Protein AF-A0A0W1RCY6-F1 (afdb_monomer_lite)

pLDDT: mean 73.36, std 19.49, range [41.62, 97.31]

Organism: NCBI:txid1514971

Radius of gyration: 32.41 Å; chains: 1; bounding box: 72×79×90 Å

Secondary structure (DSSP, 8-state):
--HHHHHHHHHHHHHHHHHTS-HHHHHHHHHHHHHHHHHHHHHS-HHHHHHHTT-B-TTSPBPSSHHHHHHHS-HHHHHHHHHHHHHHT--TT-HHHHHHHHHHHHHHHHHHHHHHHHHT----------PPP--------------------------------SSHHHHHHHHHHHHHHHHHHHHHHHHHHHHHTTS----------------------------------------------TT-------------

Foldseek 3Di:
DDPLLVLLVVLLVLLVVLLPDDPVSSLVSLLVSLVSLLVSVVPDQQQSNCVSLLQAAPVSHGDRDPVVSCVGGDPLSNLSSVLSVLSPPQPSVDPVSSVVSSVVSVVSVVVNVVVVVVVVPDPPPPPPPDDDDDDDDDDDDDDDDDDDDDDDDDDDDDDDDPPPPDDVVVVVVVVVVVVVVVVVVVVVVVVVVVVVPPPDDDDDDDDDDDDDDDDDDDDDDDDDDDDDDDPPPPPPPPPPPPPPPPPPPDDPDDDPDDDD

Structure (mmCIF, N/CA/C/O backbone):
data_AF-A0A0W1RCY6-F1
#
_entry.id   AF-A0A0W1RCY6-F1
#
loop_
_atom_site.group_PDB
_atom_site.id
_atom_site.type_symbol
_atom_site.label_atom_id
_atom_site.label_alt_id
_atom_site.label_comp_id
_atom_site.label_asym_id
_atom_site.label_entity_id
_atom_site.label_seq_id
_atom_site.pdbx_PDB_ins_code
_atom_site.Cartn_x
_atom_site.Cartn_y
_atom_site.Cartn_z
_atom_site.occupancy
_atom_site.B_iso_or_equiv
_atom_site.auth_seq_id
_atom_site.auth_comp_id
_atom_site.auth_asym_id
_atom_site.auth_atom_id
_atom_site.pdbx_PDB_model_num
ATOM 1 N N . MET A 1 1 ? -16.751 -13.594 5.283 1.00 60.78 1 MET A N 1
ATOM 2 C CA . MET A 1 1 ? -15.715 -12.875 4.527 1.00 60.78 1 MET A CA 1
ATOM 3 C C . MET A 1 1 ? -16.414 -12.207 3.369 1.00 60.78 1 MET A C 1
ATOM 5 O O . MET A 1 1 ? -17.165 -12.883 2.670 1.00 60.78 1 MET A O 1
ATOM 9 N N . SER A 1 2 ? -16.309 -10.884 3.300 1.00 85.00 2 SER A N 1
ATOM 10 C CA . SER A 1 2 ? -16.804 -10.090 2.178 1.00 85.00 2 SER A CA 1
ATOM 11 C C . SER A 1 2 ? -15.952 -10.386 0.938 1.00 85.00 2 SER A C 1
ATOM 13 O O . SER A 1 2 ? -14.789 -10.765 1.056 1.00 85.00 2 SER A O 1
ATOM 15 N N . GLU A 1 3 ? -16.533 -10.237 -0.252 1.00 92.62 3 GLU A N 1
ATOM 16 C CA . GLU A 1 3 ? -15.820 -10.390 -1.535 1.00 92.62 3 GLU A CA 1
ATOM 17 C C . GLU A 1 3 ? -14.636 -9.407 -1.646 1.00 92.62 3 GLU A C 1
ATOM 19 O O . GLU A 1 3 ? -13.597 -9.722 -2.225 1.00 92.62 3 GLU A O 1
ATOM 24 N N . ALA A 1 4 ? -14.766 -8.244 -1.001 1.00 93.38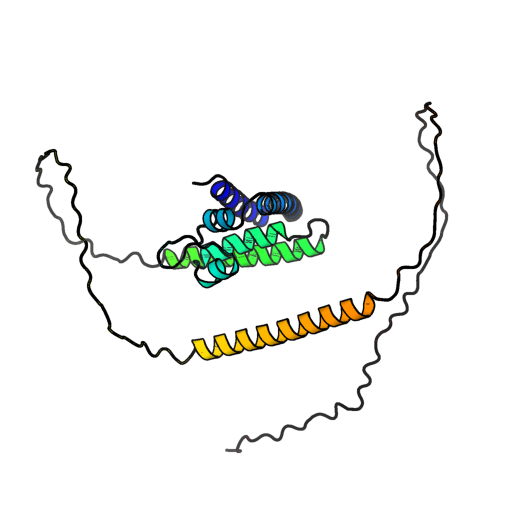 4 ALA A N 1
ATOM 25 C CA . ALA A 1 4 ? -13.713 -7.245 -0.893 1.00 93.38 4 ALA A CA 1
ATOM 26 C C . ALA A 1 4 ? -12.506 -7.740 -0.073 1.00 93.38 4 ALA A C 1
ATOM 28 O O . ALA A 1 4 ? -11.376 -7.556 -0.514 1.00 93.38 4 ALA A O 1
ATOM 29 N N . ALA A 1 5 ? -12.721 -8.431 1.055 1.00 94.44 5 ALA A N 1
ATOM 30 C CA . ALA A 1 5 ? -11.629 -8.991 1.862 1.00 94.44 5 ALA A CA 1
ATOM 31 C C . ALA A 1 5 ? -10.819 -10.041 1.081 1.00 94.44 5 ALA A C 1
ATOM 33 O O . ALA A 1 5 ? -9.596 -9.989 1.055 1.00 94.44 5 ALA A O 1
ATOM 34 N N . GLU A 1 6 ? -11.498 -10.933 0.350 1.00 95.88 6 GLU A N 1
ATOM 35 C CA . GLU A 1 6 ? -10.827 -11.939 -0.491 1.00 95.88 6 GLU A CA 1
ATOM 36 C C . GLU A 1 6 ? -10.000 -11.292 -1.618 1.00 95.88 6 GLU A C 1
ATOM 38 O O . GLU A 1 6 ? -8.956 -11.810 -2.018 1.00 95.88 6 GLU A O 1
ATOM 43 N N . THR A 1 7 ? -10.447 -10.136 -2.118 1.00 95.31 7 THR A N 1
ATOM 44 C CA . THR A 1 7 ? -9.715 -9.373 -3.137 1.00 95.31 7 THR A CA 1
ATOM 45 C C . THR A 1 7 ? -8.474 -8.701 -2.556 1.00 95.31 7 THR A C 1
ATOM 47 O O . THR A 1 7 ? -7.415 -8.765 -3.178 1.00 95.31 7 THR A O 1
ATOM 50 N N . VAL A 1 8 ? -8.579 -8.109 -1.362 1.00 95.81 8 VAL A N 1
ATOM 51 C CA . VAL A 1 8 ? -7.436 -7.525 -0.643 1.00 95.81 8 VAL A CA 1
ATOM 52 C C . VAL A 1 8 ? -6.385 -8.594 -0.351 1.00 95.81 8 VAL A C 1
ATOM 54 O O . VAL A 1 8 ? -5.239 -8.420 -0.759 1.00 95.81 8 VAL A O 1
ATOM 57 N N . ASP A 1 9 ? -6.773 -9.729 0.237 1.00 95.69 9 ASP A N 1
ATOM 58 C CA . ASP A 1 9 ? -5.854 -10.841 0.521 1.00 95.69 9 ASP A CA 1
ATOM 59 C C . ASP A 1 9 ? -5.123 -11.301 -0.749 1.00 95.69 9 ASP A C 1
ATOM 61 O O . ASP A 1 9 ? -3.899 -11.451 -0.770 1.00 95.69 9 ASP A O 1
ATOM 65 N N . ARG A 1 10 ? -5.859 -11.452 -1.860 1.00 97.00 10 ARG A N 1
ATOM 66 C CA . ARG A 1 10 ? -5.276 -11.834 -3.152 1.00 97.00 10 ARG A CA 1
ATOM 67 C C . ARG A 1 10 ? -4.271 -10.806 -3.673 1.00 97.00 10 ARG A C 1
ATOM 69 O O . ARG A 1 10 ? -3.250 -11.205 -4.239 1.00 97.00 10 ARG A O 1
ATOM 76 N N . LEU A 1 11 ? -4.556 -9.512 -3.524 1.00 96.69 11 LEU A N 1
ATOM 77 C CA . LEU A 1 11 ? -3.646 -8.438 -3.928 1.00 96.69 11 LEU A CA 1
ATOM 78 C C . LEU A 1 11 ? -2.368 -8.462 -3.085 1.00 96.69 11 LEU A C 1
ATOM 80 O O . LEU A 1 11 ? -1.278 -8.403 -3.652 1.00 96.69 11 LEU A O 1
ATOM 84 N N . LEU A 1 12 ? -2.484 -8.607 -1.763 1.00 95.94 12 LEU A N 1
ATOM 85 C CA . LEU A 1 12 ? -1.344 -8.649 -0.840 1.00 95.94 12 LEU A CA 1
ATOM 86 C C . LEU A 1 12 ? -0.448 -9.871 -1.098 1.00 95.94 12 LEU A C 1
ATOM 88 O O . LEU A 1 12 ? 0.768 -9.733 -1.271 1.00 95.94 12 LEU A O 1
ATOM 92 N N . ASP A 1 13 ? -1.043 -11.056 -1.247 1.00 96.69 13 ASP A N 1
ATOM 93 C CA . ASP A 1 13 ? -0.324 -12.271 -1.649 1.00 96.69 13 ASP A CA 1
ATOM 94 C C . ASP A 1 13 ? 0.339 -12.106 -3.025 1.00 96.69 13 ASP A C 1
ATOM 96 O O . ASP A 1 13 ? 1.478 -12.537 -3.250 1.00 96.69 13 ASP A O 1
ATOM 100 N N . GLY A 1 14 ? -0.361 -11.449 -3.954 1.00 96.56 14 GLY A N 1
ATOM 101 C CA . GLY A 1 14 ? 0.141 -11.105 -5.278 1.00 96.56 14 GLY A CA 1
ATOM 102 C C . GLY A 1 14 ? 1.381 -10.216 -5.213 1.00 96.56 14 GLY A C 1
ATOM 103 O O . GLY A 1 14 ? 2.379 -10.516 -5.873 1.00 96.56 14 GLY A O 1
ATOM 104 N N . VAL A 1 15 ? 1.359 -9.168 -4.384 1.00 95.69 15 VAL A N 1
ATOM 105 C CA . VAL A 1 15 ? 2.500 -8.266 -4.162 1.00 95.69 15 VAL A CA 1
ATOM 106 C C . VAL A 1 15 ? 3.682 -9.042 -3.606 1.00 95.69 15 VAL A C 1
ATOM 108 O O . VAL A 1 15 ? 4.779 -8.962 -4.160 1.00 95.69 15 VAL A O 1
ATOM 111 N N . LYS A 1 16 ? 3.467 -9.867 -2.579 1.00 95.38 16 LYS A N 1
ATOM 112 C CA . LYS A 1 16 ? 4.524 -10.698 -1.990 1.00 95.38 16 LYS A CA 1
ATOM 113 C C . LYS A 1 16 ? 5.156 -11.639 -3.022 1.00 95.38 16 LYS A C 1
ATOM 115 O O . LYS A 1 16 ? 6.385 -11.776 -3.100 1.00 95.38 16 LYS A O 1
ATOM 120 N N . ALA A 1 17 ? 4.328 -12.252 -3.868 1.00 96.12 17 ALA A N 1
ATOM 121 C CA . ALA A 1 17 ? 4.780 -13.108 -4.960 1.00 96.12 17 ALA A CA 1
ATOM 122 C C . ALA A 1 17 ? 5.510 -12.331 -6.071 1.00 96.12 17 ALA A C 1
ATOM 124 O O . ALA A 1 17 ? 6.471 -12.847 -6.649 1.00 96.12 17 ALA A O 1
ATOM 125 N N . ALA A 1 18 ? 5.082 -11.104 -6.378 1.00 95.31 18 ALA A N 1
ATOM 126 C CA . ALA A 1 18 ? 5.727 -10.232 -7.353 1.00 95.31 18 ALA A CA 1
ATOM 127 C C . ALA A 1 18 ? 7.098 -9.756 -6.851 1.00 95.31 18 ALA A C 1
ATOM 129 O O . ALA A 1 18 ? 8.091 -9.887 -7.564 1.00 95.31 18 ALA A O 1
ATOM 130 N N . LEU A 1 19 ? 7.198 -9.296 -5.601 1.00 93.94 19 LEU A N 1
ATOM 131 C CA . LEU A 1 19 ? 8.458 -8.851 -4.995 1.00 93.94 19 LEU A CA 1
ATOM 132 C C . LEU A 1 19 ? 9.517 -9.966 -4.977 1.00 93.94 19 LEU A C 1
ATOM 134 O O . LEU A 1 19 ? 10.699 -9.700 -5.222 1.00 93.94 19 LEU A O 1
ATOM 138 N N . SER A 1 20 ? 9.078 -11.215 -4.808 1.00 94.25 20 SER A N 1
ATOM 139 C CA . SER A 1 20 ? 9.925 -12.413 -4.847 1.00 94.25 20 SER A CA 1
ATOM 140 C C . SER A 1 20 ? 10.355 -12.860 -6.257 1.00 94.25 20 SER A C 1
ATOM 142 O O . SER A 1 20 ? 11.210 -13.740 -6.372 1.00 94.25 20 SER A O 1
ATOM 144 N N . ALA A 1 21 ? 9.775 -12.301 -7.323 1.00 95.44 21 ALA A N 1
ATOM 145 C CA . ALA A 1 21 ? 10.090 -12.657 -8.708 1.00 95.44 21 ALA A CA 1
ATOM 146 C C . ALA A 1 21 ? 11.388 -11.995 -9.218 1.00 95.44 21 ALA A C 1
ATOM 148 O O . ALA A 1 21 ? 11.958 -11.106 -8.579 1.00 95.44 21 ALA A O 1
ATOM 149 N N . ASP A 1 22 ? 11.871 -12.432 -10.383 1.00 94.19 22 ASP A N 1
ATOM 150 C CA . ASP A 1 22 ? 12.957 -11.759 -11.107 1.00 94.19 22 ASP A CA 1
ATOM 151 C C . ASP A 1 22 ? 12.522 -10.357 -11.575 1.00 94.19 22 ASP A C 1
ATOM 153 O O . ASP A 1 22 ? 11.332 -10.108 -11.723 1.00 94.19 22 ASP A O 1
ATOM 157 N N . ASP A 1 23 ? 13.464 -9.438 -11.818 1.00 89.25 23 ASP A N 1
ATOM 158 C CA . ASP A 1 23 ? 13.147 -8.024 -12.095 1.00 89.25 23 ASP A CA 1
ATOM 159 C C . ASP A 1 23 ? 12.166 -7.818 -13.265 1.00 89.25 23 ASP A C 1
ATOM 161 O O . ASP A 1 23 ? 11.169 -7.128 -13.082 1.00 89.25 23 ASP A O 1
ATOM 165 N N . ASP A 1 24 ? 12.376 -8.474 -14.412 1.00 88.12 24 ASP A N 1
ATOM 166 C CA . ASP A 1 24 ? 11.475 -8.337 -15.569 1.00 88.12 24 ASP A CA 1
ATOM 167 C C . ASP A 1 24 ? 10.054 -8.873 -15.275 1.00 88.12 24 ASP A C 1
ATOM 169 O O . ASP A 1 24 ? 9.057 -8.271 -15.657 1.00 88.12 24 ASP A O 1
ATOM 173 N N . GLU A 1 25 ? 9.947 -10.002 -14.565 1.00 93.88 25 GLU A N 1
ATOM 174 C CA . GLU A 1 25 ? 8.658 -10.628 -14.230 1.00 93.88 25 GLU A CA 1
ATOM 175 C C . GLU A 1 25 ? 7.945 -9.903 -13.081 1.00 93.88 25 GLU A C 1
ATOM 177 O O . GLU A 1 25 ? 6.716 -9.873 -13.021 1.00 93.88 25 GLU A O 1
ATOM 182 N N . ARG A 1 26 ? 8.715 -9.306 -12.167 1.00 94.56 26 ARG A N 1
ATOM 183 C CA . ARG A 1 26 ? 8.208 -8.479 -11.074 1.00 94.56 26 ARG A CA 1
ATOM 184 C C . ARG A 1 26 ? 7.482 -7.263 -11.627 1.00 94.56 26 ARG A C 1
ATOM 186 O O . ARG A 1 26 ? 6.363 -7.012 -11.198 1.00 94.56 26 ARG A O 1
ATOM 193 N N . ASP A 1 27 ? 8.095 -6.534 -12.553 1.00 94.00 27 ASP A N 1
ATOM 194 C CA . ASP A 1 27 ? 7.529 -5.281 -13.058 1.00 94.00 27 ASP A CA 1
ATOM 195 C C . ASP A 1 27 ? 6.237 -5.530 -13.856 1.00 94.00 27 ASP A C 1
ATOM 197 O O . ASP A 1 27 ? 5.259 -4.796 -13.696 1.00 94.00 27 ASP A O 1
ATOM 201 N N . ASP A 1 28 ? 6.188 -6.613 -14.640 1.00 95.06 28 ASP A N 1
ATOM 202 C CA . ASP A 1 28 ? 4.970 -7.046 -15.336 1.00 95.06 28 ASP A CA 1
ATOM 203 C C . ASP A 1 28 ? 3.842 -7.396 -14.347 1.00 95.06 28 ASP A C 1
ATOM 205 O O . ASP A 1 28 ? 2.705 -6.950 -14.516 1.00 95.06 28 ASP A O 1
ATOM 209 N N . ARG A 1 29 ? 4.155 -8.139 -13.275 1.00 96.06 29 ARG A N 1
ATOM 210 C CA . ARG A 1 29 ? 3.181 -8.501 -12.230 1.00 96.06 29 ARG A CA 1
ATOM 211 C C . ARG A 1 29 ? 2.709 -7.305 -11.416 1.00 96.06 29 ARG A C 1
ATOM 213 O O . ARG A 1 29 ? 1.530 -7.224 -11.094 1.00 96.06 29 ARG A O 1
ATOM 220 N N . LEU A 1 30 ? 3.609 -6.389 -11.063 1.00 95.38 30 LEU A N 1
ATOM 221 C CA . LEU A 1 30 ? 3.253 -5.185 -10.313 1.00 95.38 30 LEU A CA 1
ATOM 222 C C . LEU A 1 30 ? 2.343 -4.272 -11.133 1.00 95.38 30 LEU A C 1
ATOM 224 O O . LEU A 1 30 ? 1.418 -3.702 -10.569 1.00 95.38 30 LEU A O 1
ATOM 228 N N . ARG A 1 31 ? 2.554 -4.175 -12.452 1.00 95.69 31 ARG A N 1
ATOM 229 C CA . ARG A 1 31 ? 1.647 -3.442 -13.344 1.00 95.69 31 ARG A CA 1
ATOM 230 C C . ARG A 1 31 ? 0.249 -4.067 -13.369 1.00 95.69 31 ARG A C 1
ATOM 232 O O . ARG A 1 31 ? -0.724 -3.337 -13.224 1.00 95.69 31 ARG A O 1
ATOM 239 N N . GLU A 1 32 ? 0.152 -5.392 -13.491 1.00 96.56 32 GLU A N 1
ATOM 240 C CA . GLU A 1 32 ? -1.132 -6.114 -13.441 1.00 96.56 32 GLU A CA 1
ATOM 241 C C . GLU A 1 32 ? -1.850 -5.907 -12.095 1.00 96.56 32 GLU A C 1
ATOM 243 O O . GLU A 1 32 ? -3.029 -5.560 -12.068 1.00 96.56 32 GLU A O 1
ATOM 248 N N . LEU A 1 33 ? -1.130 -6.045 -10.977 1.00 97.31 33 LEU A N 1
ATOM 249 C CA . LEU A 1 33 ? -1.679 -5.841 -9.632 1.00 97.31 33 LEU A CA 1
ATOM 250 C C . LEU A 1 33 ? -2.084 -4.389 -9.370 1.00 97.31 33 LEU A C 1
ATOM 252 O O . LEU A 1 33 ? -3.063 -4.151 -8.673 1.00 97.31 33 LEU A O 1
ATOM 256 N N . ALA A 1 34 ? -1.348 -3.418 -9.907 1.00 96.62 34 ALA A N 1
ATOM 257 C CA . ALA A 1 34 ? -1.683 -2.006 -9.780 1.00 96.62 34 ALA A CA 1
ATOM 258 C C . ALA A 1 34 ? -2.951 -1.648 -10.568 1.00 96.62 34 ALA A C 1
ATOM 260 O O . ALA A 1 34 ? -3.815 -0.957 -10.032 1.00 96.62 34 ALA A O 1
ATOM 261 N N . GLU A 1 35 ? -3.109 -2.161 -11.794 1.00 96.25 35 GLU A N 1
ATOM 262 C CA . GLU A 1 35 ? -4.339 -1.986 -12.580 1.00 96.25 35 GLU A CA 1
ATOM 263 C C . GLU A 1 35 ? -5.542 -2.638 -11.881 1.00 96.25 35 GLU A C 1
ATOM 265 O O . GLU A 1 35 ? -6.619 -2.048 -11.790 1.00 96.25 35 GLU A O 1
ATOM 270 N N . GLU A 1 36 ? -5.340 -3.826 -11.315 1.00 96.69 36 GLU A N 1
ATOM 271 C CA . GLU A 1 36 ? -6.360 -4.530 -10.546 1.00 96.69 36 GLU A CA 1
ATOM 272 C C . GLU A 1 36 ? -6.734 -3.801 -9.248 1.00 96.69 36 GLU A C 1
ATOM 274 O O . GLU A 1 36 ? -7.918 -3.648 -8.947 1.00 96.69 36 GLU A O 1
ATOM 279 N N . ALA A 1 37 ? -5.746 -3.310 -8.497 1.00 97.12 37 ALA A N 1
ATOM 280 C CA . ALA A 1 37 ? -5.970 -2.531 -7.285 1.00 97.12 37 ALA A CA 1
ATOM 281 C C . ALA A 1 37 ? -6.672 -1.201 -7.587 1.00 97.12 37 ALA A C 1
ATOM 283 O O . ALA A 1 37 ? -7.542 -0.790 -6.823 1.00 97.12 37 ALA A O 1
ATOM 284 N N . ALA A 1 38 ? -6.331 -0.539 -8.696 1.00 96.38 38 ALA A N 1
ATOM 285 C CA . ALA A 1 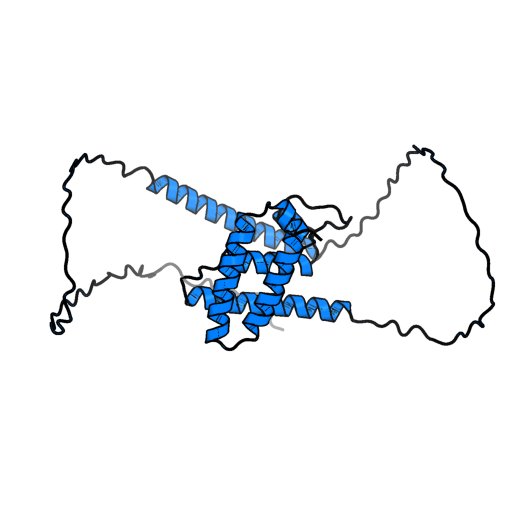38 ? -7.005 0.678 -9.140 1.00 96.38 38 ALA A CA 1
ATOM 286 C C . ALA A 1 38 ? -8.482 0.412 -9.459 1.00 96.38 38 ALA A C 1
ATOM 288 O O . ALA A 1 38 ? -9.350 1.097 -8.922 1.00 96.38 38 ALA A O 1
ATOM 289 N N . ALA A 1 39 ? -8.777 -0.630 -10.245 1.00 96.62 39 ALA A N 1
ATOM 290 C CA . ALA A 1 39 ? -10.153 -1.028 -10.538 1.00 96.62 39 ALA A CA 1
ATOM 291 C C . ALA A 1 39 ? -10.931 -1.382 -9.260 1.00 96.62 39 ALA A C 1
ATOM 293 O O . ALA A 1 39 ? -12.063 -0.942 -9.076 1.00 96.62 39 ALA A O 1
ATOM 294 N N . PHE A 1 40 ? -10.307 -2.123 -8.342 1.00 96.56 40 PHE A N 1
ATOM 295 C CA . PHE A 1 40 ? -10.913 -2.487 -7.066 1.00 96.56 40 PHE A CA 1
ATOM 296 C C . PHE A 1 40 ? -11.247 -1.262 -6.202 1.00 96.56 40 PHE A C 1
ATOM 298 O O . PHE A 1 40 ? -12.364 -1.167 -5.696 1.00 96.56 40 PHE A O 1
ATOM 305 N N . VAL A 1 41 ? -10.318 -0.312 -6.050 1.00 96.00 41 VAL A N 1
ATOM 306 C CA . VAL A 1 41 ? -10.536 0.915 -5.261 1.00 96.00 41 VAL A CA 1
ATOM 307 C C . VAL A 1 41 ? -11.595 1.820 -5.899 1.00 96.00 41 VAL A C 1
ATOM 309 O O . VAL A 1 41 ? -12.368 2.441 -5.173 1.00 96.00 41 VAL A O 1
ATOM 312 N N . ASP A 1 42 ? -11.670 1.872 -7.230 1.00 95.62 42 ASP A N 1
ATOM 313 C CA . ASP A 1 42 ? -12.681 2.657 -7.948 1.00 95.62 42 ASP A CA 1
ATOM 314 C C . ASP A 1 42 ? -14.096 2.059 -7.835 1.00 95.62 42 ASP A C 1
ATOM 316 O O . ASP A 1 42 ? -15.088 2.795 -7.832 1.00 95.62 42 ASP A O 1
ATOM 320 N N . GLU A 1 43 ? -14.208 0.730 -7.758 1.00 95.75 43 GLU A N 1
ATOM 321 C CA . GLU A 1 43 ? -15.487 0.011 -7.692 1.00 95.75 43 GLU A CA 1
ATOM 322 C C . GLU A 1 43 ? -16.004 -0.197 -6.259 1.00 95.75 43 GLU A C 1
ATOM 324 O O . GLU A 1 43 ? -17.209 -0.379 -6.064 1.00 95.75 43 GLU A O 1
ATOM 329 N N . THR A 1 44 ? -15.118 -0.158 -5.264 1.00 95.94 44 THR A N 1
ATOM 330 C CA . THR A 1 44 ? -15.434 -0.477 -3.865 1.00 95.94 44 THR A CA 1
ATOM 331 C C . THR A 1 44 ? -15.755 0.782 -3.067 1.00 95.94 44 THR A C 1
ATOM 333 O O . THR A 1 44 ? -15.049 1.789 -3.135 1.00 95.94 44 THR A O 1
ATOM 336 N N . GLU A 1 45 ? -16.821 0.744 -2.261 1.00 93.88 45 GLU A N 1
ATOM 337 C CA . GLU A 1 45 ? -17.124 1.857 -1.365 1.00 93.88 45 GLU A CA 1
ATOM 338 C C . GLU A 1 45 ? -16.063 1.961 -0.261 1.00 93.88 45 GLU A C 1
ATOM 340 O O . GLU A 1 45 ? -15.503 0.972 0.204 1.00 93.88 45 GLU A O 1
ATOM 345 N N . THR A 1 46 ? -15.788 3.179 0.208 1.00 93.50 46 THR A N 1
ATOM 346 C CA . THR A 1 46 ? -14.749 3.411 1.223 1.00 93.50 46 THR A CA 1
ATOM 347 C C . THR A 1 46 ? -14.959 2.587 2.496 1.00 93.50 46 THR A C 1
ATOM 349 O O . THR A 1 46 ? -13.986 2.125 3.081 1.00 93.50 46 THR A O 1
ATOM 352 N N . VAL A 1 47 ? -16.211 2.396 2.918 1.00 92.31 47 VAL A N 1
ATOM 353 C CA . VAL A 1 47 ? -16.545 1.599 4.108 1.00 92.31 47 VAL A CA 1
ATOM 354 C C . VAL A 1 47 ? -16.228 0.122 3.875 1.00 92.31 47 VAL A C 1
ATOM 356 O O . VAL A 1 47 ? -15.581 -0.493 4.718 1.00 92.31 47 VAL A O 1
ATOM 359 N N . ASP A 1 48 ? -16.590 -0.414 2.708 1.00 93.56 48 ASP A N 1
ATOM 360 C CA . ASP A 1 48 ? -16.302 -1.802 2.333 1.00 93.56 48 ASP A CA 1
ATOM 361 C C . ASP A 1 48 ? -14.791 -2.053 2.224 1.00 93.56 48 ASP A C 1
ATOM 363 O O . ASP A 1 48 ? -14.316 -3.119 2.604 1.00 93.56 48 ASP A O 1
ATOM 367 N N . LEU A 1 49 ? -14.019 -1.067 1.750 1.00 93.31 49 LEU A N 1
ATOM 368 C CA . LEU A 1 49 ? -12.555 -1.138 1.699 1.00 93.31 49 LEU A CA 1
ATOM 369 C C . LEU A 1 49 ? -11.940 -1.185 3.106 1.00 93.31 49 LEU A C 1
ATOM 371 O O . LEU A 1 49 ? -11.038 -1.978 3.360 1.00 93.31 49 LEU A O 1
ATOM 375 N N . ILE A 1 50 ? -12.423 -0.343 4.023 1.00 92.75 50 ILE A N 1
ATOM 376 C CA . ILE A 1 50 ? -11.962 -0.314 5.420 1.00 92.75 50 ILE A CA 1
ATOM 377 C C . ILE A 1 50 ? -12.296 -1.643 6.111 1.00 92.75 50 ILE A C 1
ATOM 379 O O . ILE A 1 50 ? -11.436 -2.226 6.771 1.00 92.75 50 ILE A O 1
ATOM 383 N N . GLU A 1 51 ? -13.512 -2.158 5.913 1.00 92.19 51 GLU A N 1
ATOM 384 C CA . GLU A 1 51 ? -13.926 -3.464 6.433 1.00 92.19 51 GLU A CA 1
ATOM 385 C C . GLU A 1 51 ? -13.100 -4.609 5.830 1.00 92.19 51 GLU A C 1
ATOM 387 O O . GLU A 1 51 ? -12.699 -5.518 6.555 1.00 92.19 51 GLU A O 1
ATOM 392 N N . ALA A 1 52 ? -12.815 -4.567 4.525 1.00 94.25 52 ALA A N 1
ATOM 393 C CA . ALA A 1 52 ? -12.039 -5.590 3.826 1.00 94.25 52 ALA A CA 1
ATOM 394 C C . ALA A 1 52 ? -10.626 -5.755 4.388 1.00 94.25 52 ALA A C 1
ATOM 396 O O . ALA A 1 52 ? -10.127 -6.872 4.454 1.00 94.25 52 ALA A O 1
ATOM 397 N N . VAL A 1 53 ? -10.015 -4.650 4.813 1.00 92.25 53 VAL A N 1
ATOM 398 C CA . VAL A 1 53 ? -8.683 -4.625 5.429 1.00 92.25 53 VAL A CA 1
ATOM 399 C C . VAL A 1 53 ? -8.740 -4.928 6.942 1.00 92.25 53 VAL A C 1
ATOM 401 O O . VAL A 1 53 ? -7.718 -5.062 7.610 1.00 92.25 53 VAL A O 1
ATOM 404 N N . GLY A 1 54 ? -9.940 -5.055 7.515 1.00 90.25 54 GLY A N 1
ATOM 405 C CA . GLY A 1 54 ? -10.123 -5.333 8.940 1.00 90.25 54 GLY A CA 1
ATOM 406 C C . GLY A 1 54 ? -9.857 -4.130 9.846 1.00 90.25 54 GLY A C 1
ATOM 407 O O . GLY A 1 54 ? -9.579 -4.303 11.030 1.00 90.25 54 GLY A O 1
ATOM 408 N N . LEU A 1 55 ? -9.946 -2.905 9.318 1.00 89.69 55 LEU A N 1
ATOM 409 C CA . LEU A 1 55 ? -9.759 -1.683 10.099 1.00 89.69 55 LEU A CA 1
ATOM 410 C C . LEU A 1 55 ? -11.002 -1.396 10.956 1.00 89.69 55 LEU A C 1
ATOM 412 O O . LEU A 1 55 ? -11.978 -0.794 10.503 1.00 89.69 55 LEU A O 1
ATOM 416 N N . THR A 1 56 ? -10.944 -1.810 12.217 1.00 88.50 56 THR A N 1
ATOM 417 C CA . THR A 1 56 ? -11.925 -1.474 13.257 1.00 88.50 56 THR A CA 1
ATOM 418 C C . THR A 1 56 ? -11.310 -0.551 14.303 1.00 88.50 56 THR A C 1
ATOM 420 O O . THR A 1 56 ? -10.088 -0.417 14.379 1.00 88.50 56 THR A O 1
ATOM 423 N N . ASP A 1 57 ? -12.146 0.100 15.108 1.00 84.81 57 ASP A N 1
ATOM 424 C CA . ASP A 1 57 ? -11.664 0.836 16.276 1.00 84.81 57 ASP A CA 1
ATOM 425 C C . ASP A 1 57 ? -11.273 -0.093 17.446 1.00 84.81 57 ASP A C 1
ATOM 427 O O . ASP A 1 57 ? -11.301 -1.323 17.333 1.00 84.81 57 ASP A O 1
ATOM 431 N N . GLU A 1 58 ? -10.884 0.510 18.573 1.00 79.94 58 GLU A N 1
ATOM 432 C CA . GLU A 1 58 ? -10.480 -0.181 19.805 1.00 79.94 58 GLU A CA 1
ATOM 433 C C . GLU A 1 58 ? -11.602 -1.012 20.457 1.00 79.94 58 GLU A C 1
ATOM 435 O O . GLU A 1 58 ? -11.315 -1.968 21.182 1.00 79.94 58 GLU A O 1
ATOM 440 N N . ASP A 1 59 ? -12.863 -0.693 20.159 1.00 82.38 59 ASP A N 1
ATOM 441 C CA . ASP A 1 59 ? -14.056 -1.420 20.597 1.00 82.38 59 ASP A CA 1
ATOM 442 C C . ASP A 1 59 ? -14.495 -2.486 19.566 1.00 82.38 59 ASP A C 1
ATOM 444 O O . ASP A 1 59 ? -15.419 -3.270 19.813 1.00 82.38 59 ASP A O 1
ATOM 448 N N . GLY A 1 60 ? -13.805 -2.565 18.421 1.00 80.12 60 GLY A N 1
ATOM 449 C CA . GLY A 1 60 ? -14.139 -3.444 17.304 1.00 80.12 60 GLY A CA 1
ATOM 450 C C . GLY A 1 60 ? -15.290 -2.923 16.437 1.00 80.12 60 GLY A C 1
ATOM 451 O O . GLY A 1 60 ? -15.846 -3.686 15.642 1.00 80.12 60 GLY A O 1
ATOM 452 N N . GLU A 1 61 ? -15.675 -1.653 16.579 1.00 85.25 61 GLU A N 1
ATOM 453 C CA . GLU A 1 61 ? -16.688 -1.013 15.745 1.00 85.25 61 GLU A CA 1
ATOM 454 C C . GLU A 1 61 ? -16.106 -0.590 14.386 1.00 85.25 61 GLU A C 1
ATOM 456 O O . GLU A 1 61 ? -14.915 -0.306 14.222 1.00 85.25 61 GLU A O 1
ATOM 461 N N . GLN A 1 62 ? -16.968 -0.577 13.365 1.00 83.19 62 GLN A N 1
ATOM 462 C CA . GLN A 1 62 ? -16.573 -0.216 12.006 1.00 83.19 62 GLN A CA 1
ATOM 463 C C . GLN A 1 62 ? -16.324 1.280 11.871 1.00 83.19 62 GLN A C 1
ATOM 465 O O . GLN A 1 62 ? -17.131 2.117 12.282 1.00 83.19 62 GLN A O 1
ATOM 470 N N . VAL A 1 63 ? -15.229 1.609 11.192 1.00 89.00 63 VAL A N 1
ATOM 471 C CA . VAL A 1 63 ? -14.855 2.989 10.924 1.00 89.00 63 VAL A CA 1
ATOM 472 C C . VAL 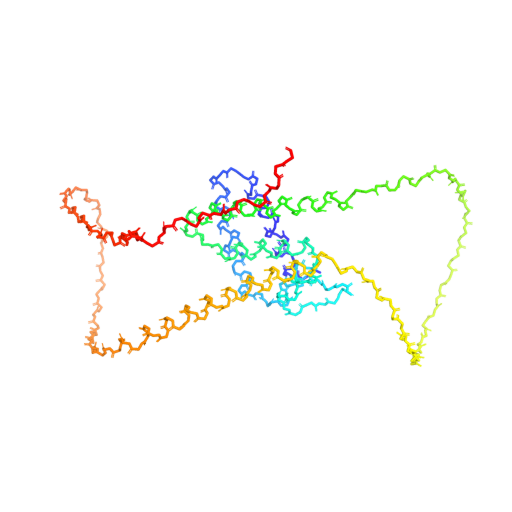A 1 63 ? -15.367 3.423 9.550 1.00 89.00 63 VAL A C 1
ATOM 474 O O . VAL A 1 63 ? -15.118 2.778 8.540 1.00 89.00 63 VAL A O 1
ATOM 477 N N . GLU A 1 64 ? -16.063 4.559 9.480 1.00 87.94 64 GLU A N 1
ATOM 478 C CA . GLU A 1 64 ? -16.702 5.000 8.226 1.00 87.94 64 GLU A CA 1
ATOM 479 C C . GLU A 1 64 ? -15.769 5.785 7.282 1.00 87.94 64 GLU A C 1
ATOM 481 O O . GLU A 1 64 ? -16.129 6.070 6.139 1.00 87.94 64 GLU A O 1
ATOM 486 N N . THR A 1 65 ? -14.586 6.211 7.746 1.00 88.56 65 THR A N 1
ATOM 487 C CA . THR A 1 65 ? -13.698 7.097 6.970 1.00 88.56 65 THR A CA 1
ATOM 488 C C . THR A 1 65 ? -12.229 6.711 7.086 1.00 88.56 65 THR A C 1
ATOM 490 O O . THR A 1 65 ? -11.755 6.392 8.174 1.00 88.56 65 THR A O 1
ATOM 493 N N . ILE A 1 66 ? -11.484 6.840 5.982 1.00 88.25 66 ILE A N 1
ATOM 494 C CA . ILE A 1 66 ? -10.047 6.517 5.925 1.00 88.25 66 ILE A CA 1
ATOM 495 C C . ILE A 1 66 ? -9.232 7.283 6.980 1.00 88.25 66 ILE A C 1
ATOM 497 O O . ILE A 1 66 ? -8.452 6.648 7.681 1.00 88.25 66 ILE A O 1
ATOM 501 N N . PRO A 1 67 ? -9.392 8.613 7.172 1.00 88.31 67 PRO A N 1
ATOM 502 C CA . PRO A 1 67 ? -8.583 9.328 8.158 1.00 88.31 67 PRO A CA 1
ATOM 503 C C . PRO A 1 67 ? -8.799 8.834 9.590 1.00 88.31 67 PRO A C 1
ATOM 505 O O . PRO A 1 67 ? -7.863 8.854 10.380 1.00 88.31 67 PRO A O 1
ATOM 508 N N . ASN A 1 68 ? -10.019 8.402 9.923 1.00 85.38 68 ASN A N 1
ATOM 509 C CA . ASN A 1 68 ? -10.310 7.843 11.238 1.00 85.38 68 ASN A CA 1
ATOM 510 C C . ASN A 1 68 ? -9.773 6.408 11.357 1.00 85.38 68 ASN A C 1
ATOM 512 O O . ASN A 1 68 ? -9.177 6.060 12.370 1.00 85.38 68 ASN A O 1
ATOM 516 N N . ALA A 1 69 ? -9.893 5.613 10.290 1.00 87.44 69 ALA A N 1
ATOM 517 C CA . ALA A 1 69 ? -9.374 4.249 10.247 1.00 87.44 69 ALA A CA 1
ATOM 518 C C . ALA A 1 69 ? -7.846 4.224 10.418 1.00 87.44 69 ALA A C 1
ATOM 520 O O . ALA A 1 69 ? -7.322 3.403 11.155 1.00 87.44 69 ALA A O 1
ATOM 521 N N . LEU A 1 70 ? -7.134 5.191 9.833 1.00 86.94 70 LEU A N 1
ATOM 522 C CA . LEU A 1 70 ? -5.688 5.362 10.019 1.00 86.94 70 LEU A CA 1
ATOM 523 C C . LEU A 1 70 ? -5.294 5.858 11.419 1.00 86.94 70 LEU A C 1
ATOM 525 O O . LEU A 1 70 ? -4.142 5.709 11.812 1.00 86.94 70 LEU A O 1
ATOM 529 N N . ALA A 1 71 ? -6.206 6.514 12.140 1.00 87.94 71 ALA A N 1
ATOM 530 C CA . ALA A 1 71 ? -5.922 7.069 13.462 1.00 87.94 71 ALA A CA 1
ATOM 531 C C . ALA A 1 71 ? -6.124 6.050 14.591 1.00 87.94 71 ALA A C 1
ATOM 533 O O . ALA A 1 71 ? -5.466 6.171 15.622 1.00 87.94 71 ALA A O 1
ATOM 534 N N . VAL A 1 72 ? -7.048 5.102 14.408 1.00 86.81 72 VAL A N 1
ATOM 535 C CA . VAL A 1 72 ? -7.477 4.158 15.456 1.00 86.81 72 VAL A CA 1
ATOM 536 C C . VAL A 1 72 ? -7.202 2.696 15.084 1.00 86.81 72 VAL A C 1
ATOM 538 O O . VAL A 1 72 ? -7.121 1.851 15.968 1.00 86.81 72 VAL A O 1
ATOM 541 N N . GLY A 1 73 ? -7.033 2.388 13.798 1.00 83.81 73 GLY A N 1
ATOM 542 C CA . GLY A 1 73 ? -6.826 1.023 13.322 1.00 83.81 73 GLY A CA 1
ATOM 543 C C . GLY A 1 73 ? -5.478 0.422 13.722 1.00 83.81 73 GLY A C 1
ATOM 544 O O . GLY A 1 73 ? -4.507 1.135 13.982 1.00 83.81 73 GLY A O 1
ATOM 545 N N . GLY A 1 74 ? -5.428 -0.912 13.744 1.00 86.44 74 GLY A N 1
ATOM 546 C CA . GLY A 1 74 ? -4.207 -1.671 14.013 1.00 86.44 74 GLY A CA 1
ATOM 547 C C . GLY A 1 74 ? -3.123 -1.429 12.961 1.00 86.44 74 GLY A C 1
ATOM 548 O O . GLY A 1 74 ? -3.422 -1.247 11.781 1.00 86.44 74 GLY A O 1
ATOM 549 N N . GLU A 1 75 ? -1.859 -1.440 13.392 1.00 89.69 75 GLU A N 1
ATOM 550 C CA . GLU A 1 75 ? -0.702 -1.137 12.534 1.00 89.69 75 GLU A CA 1
ATOM 551 C C . GLU A 1 75 ? -0.632 -2.050 11.298 1.00 89.69 75 GLU A C 1
ATOM 553 O O . GLU A 1 75 ? -0.417 -1.550 10.198 1.00 89.69 75 GLU A O 1
ATOM 558 N N . GLU A 1 76 ? -0.914 -3.347 11.448 1.00 89.94 76 GLU A N 1
ATOM 559 C CA . GLU A 1 76 ? -0.969 -4.321 10.344 1.00 89.94 76 GLU A CA 1
ATOM 560 C C . GLU A 1 76 ? -2.023 -3.937 9.292 1.00 89.94 76 GLU A C 1
ATOM 562 O O . GLU A 1 76 ? -1.693 -3.683 8.134 1.00 89.94 76 GLU A O 1
ATOM 567 N N . SER A 1 77 ? -3.276 -3.749 9.714 1.00 90.56 77 SER A N 1
ATOM 568 C CA . SER A 1 77 ? -4.372 -3.340 8.829 1.00 90.56 77 SER A CA 1
ATOM 569 C C . SER A 1 77 ? -4.118 -1.972 8.175 1.00 90.56 77 SER A C 1
ATOM 571 O O . SER A 1 77 ? -4.521 -1.709 7.042 1.00 90.56 77 SER A O 1
ATOM 573 N N . VAL A 1 78 ? -3.425 -1.057 8.856 1.00 92.94 78 VAL A N 1
ATOM 574 C CA . VAL A 1 78 ? -3.042 0.228 8.258 1.00 92.94 78 VAL A CA 1
ATOM 575 C C . VAL A 1 78 ? -2.018 0.033 7.136 1.00 92.94 78 VAL A C 1
ATOM 577 O O . VAL A 1 78 ? -2.136 0.685 6.095 1.00 92.94 78 VAL A O 1
ATOM 580 N N . LEU A 1 79 ? -1.032 -0.847 7.317 1.00 93.69 79 LEU A N 1
ATOM 581 C CA . LEU A 1 79 ? -0.024 -1.148 6.297 1.00 93.69 79 LEU A CA 1
ATOM 582 C C . LEU A 1 79 ? -0.634 -1.866 5.085 1.00 93.69 79 LEU A C 1
ATOM 584 O O . LEU A 1 79 ? -0.296 -1.531 3.945 1.00 93.69 79 LEU A O 1
ATOM 588 N N . ASP A 1 80 ? -1.597 -2.758 5.301 1.00 94.25 80 ASP A N 1
ATOM 589 C CA . ASP A 1 80 ? -2.349 -3.412 4.226 1.00 94.25 80 ASP A CA 1
ATOM 590 C C . ASP A 1 80 ? -3.127 -2.396 3.381 1.00 94.25 80 ASP A C 1
ATOM 592 O O . ASP A 1 80 ? -3.007 -2.367 2.150 1.00 94.25 80 ASP A O 1
ATOM 596 N N . LEU A 1 81 ? -3.849 -1.471 4.030 1.00 94.19 81 LEU A N 1
ATOM 597 C CA . LEU A 1 81 ? -4.553 -0.395 3.329 1.00 94.19 81 LEU A CA 1
ATOM 598 C C . LEU A 1 81 ? -3.567 0.489 2.553 1.00 94.19 81 LEU A C 1
ATOM 600 O O . LEU A 1 81 ? -3.832 0.869 1.410 1.00 94.19 81 LEU A O 1
ATOM 604 N N . GLN A 1 82 ? -2.419 0.821 3.147 1.00 94.62 82 GLN A N 1
ATOM 605 C CA . GLN A 1 82 ? -1.386 1.609 2.474 1.00 94.62 82 GLN A CA 1
ATOM 606 C C . GLN A 1 82 ? -0.804 0.892 1.256 1.00 94.62 82 GLN A C 1
ATOM 608 O O . GLN A 1 82 ? -0.506 1.556 0.264 1.00 94.62 82 GLN A O 1
ATOM 613 N N . THR A 1 83 ? -0.676 -0.431 1.308 1.00 94.56 83 THR A N 1
ATOM 614 C CA . THR A 1 83 ? -0.189 -1.263 0.203 1.00 94.56 83 THR A CA 1
ATOM 615 C C . THR A 1 83 ? -1.165 -1.231 -0.973 1.00 94.56 83 THR A C 1
ATOM 617 O O . THR A 1 83 ? -0.766 -0.917 -2.097 1.00 94.56 83 THR A O 1
ATOM 620 N N . VAL A 1 84 ? -2.461 -1.442 -0.716 1.00 95.50 84 VAL A N 1
ATOM 621 C CA . VAL A 1 84 ? -3.517 -1.358 -1.743 1.00 95.50 84 VAL A CA 1
ATOM 622 C C . VAL A 1 84 ? -3.606 0.056 -2.334 1.00 95.50 84 VAL A C 1
ATOM 624 O O . VAL A 1 84 ? -3.667 0.237 -3.554 1.00 95.50 84 VAL A O 1
ATOM 627 N N . LEU A 1 85 ? -3.542 1.092 -1.491 1.00 94.75 85 LEU A N 1
ATOM 628 C CA . LEU A 1 85 ? -3.556 2.481 -1.954 1.00 94.75 85 LEU A CA 1
ATOM 629 C C . LEU A 1 85 ? -2.286 2.858 -2.730 1.00 94.75 85 LEU A C 1
ATOM 631 O O . LEU A 1 85 ? -2.361 3.648 -3.668 1.00 94.75 85 LEU A O 1
ATOM 635 N N . ALA A 1 86 ? -1.121 2.316 -2.376 1.00 94.94 86 ALA A N 1
ATOM 636 C CA . ALA A 1 86 ? 0.111 2.548 -3.124 1.00 94.94 86 ALA A CA 1
ATOM 637 C C . ALA A 1 86 ? 0.048 1.915 -4.520 1.00 94.94 86 ALA A C 1
ATOM 639 O O . ALA A 1 86 ? 0.421 2.575 -5.487 1.00 94.94 86 ALA A O 1
ATOM 640 N N . LEU A 1 87 ? -0.473 0.688 -4.627 1.00 95.12 87 LEU A N 1
ATOM 641 C CA . LEU A 1 87 ? -0.704 0.011 -5.905 1.00 95.12 87 LEU A CA 1
ATOM 642 C C . LEU A 1 87 ? -1.685 0.778 -6.797 1.00 95.12 87 LEU A C 1
ATOM 644 O O . LEU A 1 87 ? -1.362 1.065 -7.943 1.00 95.12 87 LEU A O 1
ATOM 648 N N . SER A 1 88 ? -2.852 1.151 -6.266 1.00 96.81 88 SER A N 1
ATOM 649 C CA . SER A 1 88 ? -3.887 1.854 -7.046 1.00 96.81 88 SER A CA 1
ATOM 650 C C . SER A 1 88 ? -3.442 3.226 -7.568 1.00 96.81 88 SER A C 1
ATOM 652 O O . SER A 1 88 ? -3.883 3.656 -8.628 1.00 96.81 88 SER A O 1
ATOM 654 N N . ASN A 1 89 ? -2.554 3.917 -6.844 1.00 93.56 89 ASN A N 1
ATOM 655 C CA . ASN A 1 89 ? -2.023 5.224 -7.245 1.00 93.56 89 ASN A CA 1
ATOM 656 C C . ASN A 1 89 ? -0.743 5.133 -8.089 1.00 93.56 89 ASN A C 1
ATOM 658 O O . ASN A 1 89 ? -0.167 6.171 -8.429 1.00 93.56 89 ASN A O 1
ATOM 662 N N . ALA A 1 90 ? -0.252 3.929 -8.381 1.00 93.69 90 ALA A N 1
ATOM 663 C CA . ALA A 1 90 ? 0.962 3.767 -9.158 1.00 93.69 90 ALA A CA 1
ATOM 664 C C . ALA A 1 90 ? 0.741 4.205 -10.609 1.00 93.69 90 ALA A C 1
ATOM 666 O O . ALA A 1 90 ? -0.153 3.714 -11.298 1.00 93.69 90 ALA A O 1
ATOM 667 N N . ASP A 1 91 ? 1.609 5.088 -11.101 1.00 90.38 91 ASP A N 1
ATOM 668 C CA . ASP A 1 91 ? 1.674 5.395 -12.526 1.00 90.38 91 ASP A CA 1
ATOM 669 C C . ASP A 1 91 ? 2.408 4.254 -13.236 1.00 90.38 91 ASP A C 1
ATOM 671 O O . ASP A 1 91 ? 3.635 4.238 -13.346 1.00 90.38 91 ASP A O 1
ATOM 675 N N . THR A 1 92 ? 1.652 3.239 -13.652 1.00 88.81 92 THR A N 1
ATOM 676 C CA . THR A 1 92 ? 2.234 2.044 -14.271 1.00 88.81 92 THR A CA 1
ATOM 677 C C . THR A 1 92 ? 2.770 2.294 -15.678 1.00 88.81 92 THR A C 1
ATOM 679 O O . THR A 1 92 ? 3.467 1.432 -16.213 1.00 88.81 92 THR A O 1
ATOM 682 N N . ASP A 1 93 ? 2.503 3.446 -16.293 1.00 89.94 93 ASP A N 1
ATOM 683 C CA . ASP A 1 93 ? 3.071 3.808 -17.592 1.00 89.94 93 ASP A CA 1
ATOM 684 C C . ASP A 1 93 ? 4.510 4.347 -17.463 1.00 89.94 93 ASP A C 1
ATOM 686 O O . ASP A 1 93 ? 5.273 4.309 -18.435 1.00 89.94 93 ASP A O 1
ATOM 690 N N . ASP A 1 94 ? 4.915 4.797 -16.268 1.00 91.31 94 ASP A N 1
ATOM 691 C CA . ASP A 1 94 ? 6.255 5.313 -15.983 1.00 91.31 94 ASP A CA 1
ATOM 692 C C . ASP A 1 94 ? 7.143 4.265 -15.281 1.00 91.31 94 ASP A C 1
ATOM 694 O O . ASP A 1 94 ? 6.923 3.861 -14.140 1.00 91.31 94 ASP A O 1
ATOM 698 N N . GLU A 1 95 ? 8.212 3.836 -15.963 1.00 86.06 95 GLU A N 1
ATOM 699 C CA . GLU A 1 95 ? 9.182 2.869 -15.415 1.00 86.06 95 GLU A CA 1
ATOM 700 C C . GLU A 1 95 ? 9.897 3.392 -14.152 1.00 86.06 95 GLU A C 1
ATOM 702 O O . GLU A 1 95 ? 10.323 2.601 -13.311 1.00 86.06 95 GLU A O 1
ATOM 707 N N . GLY A 1 96 ? 10.042 4.713 -14.001 1.00 88.44 96 GLY A N 1
ATOM 708 C CA . GLY A 1 96 ? 10.625 5.318 -12.803 1.00 88.44 96 GLY A CA 1
ATOM 709 C C . GLY A 1 96 ? 9.695 5.196 -11.598 1.00 88.44 96 GLY A C 1
ATOM 710 O O . GLY A 1 96 ? 10.131 4.764 -10.532 1.00 88.44 96 GLY A O 1
ATOM 711 N N . ALA A 1 97 ? 8.412 5.497 -11.795 1.00 90.19 97 ALA A N 1
ATOM 712 C CA . ALA A 1 97 ? 7.374 5.369 -10.781 1.00 90.19 97 ALA A CA 1
ATOM 713 C C . ALA A 1 97 ? 7.207 3.920 -10.298 1.00 90.19 97 ALA A C 1
ATOM 715 O O . ALA A 1 97 ? 7.013 3.700 -9.103 1.00 90.19 97 ALA A O 1
ATOM 716 N N . LEU A 1 98 ? 7.352 2.923 -11.181 1.00 90.25 98 LEU A N 1
ATOM 717 C CA . LEU A 1 98 ? 7.358 1.505 -10.788 1.00 90.25 98 LEU A CA 1
ATOM 718 C C . LEU A 1 98 ? 8.558 1.137 -9.903 1.00 90.25 98 LEU A C 1
ATOM 720 O O . LEU A 1 98 ? 8.414 0.355 -8.961 1.00 90.25 98 LEU A O 1
ATOM 724 N N . GLY A 1 99 ? 9.730 1.720 -10.166 1.00 91.31 99 GLY A N 1
ATOM 725 C CA . GLY A 1 99 ? 10.904 1.559 -9.307 1.00 91.31 99 GLY A CA 1
ATOM 726 C C . GLY A 1 99 ? 10.667 2.105 -7.896 1.00 91.31 99 GLY A C 1
ATOM 727 O O . GLY A 1 99 ? 10.939 1.409 -6.916 1.00 91.31 99 GLY A O 1
ATOM 728 N N . ASP A 1 100 ? 10.101 3.309 -7.801 1.00 93.44 100 ASP A N 1
ATOM 729 C CA . ASP A 1 100 ? 9.752 3.947 -6.526 1.00 93.44 100 ASP A CA 1
ATOM 730 C C . ASP A 1 100 ? 8.655 3.161 -5.783 1.00 93.44 100 ASP A C 1
ATOM 732 O O . ASP A 1 100 ? 8.745 2.941 -4.572 1.00 93.44 100 ASP A O 1
ATOM 736 N N . LEU A 1 101 ? 7.638 2.681 -6.510 1.00 93.31 101 LEU A N 1
ATOM 737 C CA . LEU A 1 101 ? 6.585 1.821 -5.970 1.00 93.31 101 LEU A CA 1
ATOM 738 C C . LEU A 1 101 ? 7.178 0.547 -5.372 1.00 93.31 101 LEU A C 1
ATOM 740 O O . LEU A 1 101 ? 6.822 0.173 -4.261 1.00 93.31 101 LEU A O 1
ATOM 744 N N . ARG A 1 102 ? 8.094 -0.116 -6.081 1.00 93.75 102 ARG A N 1
ATOM 745 C CA . ARG A 1 102 ? 8.741 -1.338 -5.601 1.00 93.75 102 ARG A CA 1
ATOM 746 C C . ARG A 1 102 ? 9.515 -1.099 -4.309 1.00 93.75 102 ARG A C 1
ATOM 748 O O . ARG A 1 102 ? 9.421 -1.926 -3.403 1.00 93.75 102 ARG A O 1
ATOM 755 N N . GLU A 1 103 ? 10.298 -0.024 -4.233 1.00 94.56 103 GLU A N 1
ATOM 756 C CA . GLU A 1 103 ? 11.043 0.317 -3.014 1.00 94.56 103 GLU A CA 1
ATOM 757 C C . GLU A 1 103 ? 10.075 0.510 -1.842 1.00 94.56 103 GLU A C 1
ATOM 759 O O . GLU A 1 103 ? 10.250 -0.109 -0.793 1.00 94.56 103 GLU A O 1
ATOM 764 N N . ARG A 1 104 ? 8.981 1.246 -2.069 1.00 94.50 104 ARG A N 1
ATOM 765 C CA . ARG A 1 104 ? 7.931 1.464 -1.071 1.00 94.50 104 ARG A CA 1
ATOM 766 C C . ARG A 1 104 ? 7.196 0.184 -0.660 1.00 94.50 104 ARG A C 1
ATOM 768 O O . ARG A 1 104 ? 6.956 -0.017 0.521 1.00 94.50 104 ARG A O 1
ATOM 775 N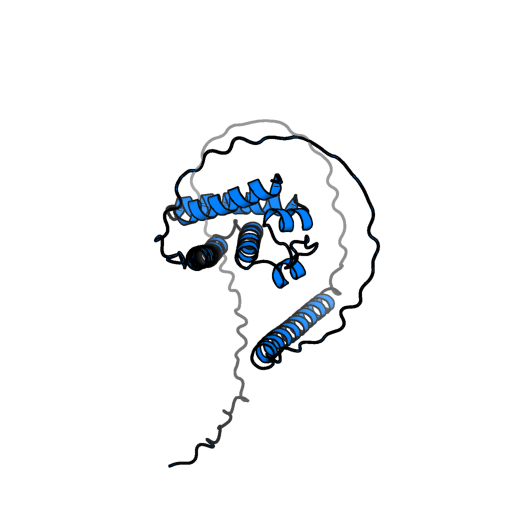 N . LEU A 1 105 ? 6.831 -0.680 -1.608 1.00 93.69 105 LEU A N 1
ATOM 776 C CA . LEU A 1 105 ? 6.152 -1.951 -1.323 1.00 93.69 105 LEU A CA 1
ATOM 777 C C . LEU A 1 105 ? 7.061 -2.920 -0.567 1.00 93.69 105 LEU A C 1
ATOM 779 O O . LEU A 1 105 ? 6.577 -3.674 0.271 1.00 93.69 105 LEU A O 1
ATOM 783 N N . THR A 1 106 ? 8.366 -2.895 -0.849 1.00 94.12 106 THR A N 1
ATOM 784 C CA . THR A 1 106 ? 9.348 -3.693 -0.103 1.00 94.12 106 THR A CA 1
ATOM 785 C C . THR A 1 106 ? 9.413 -3.223 1.349 1.00 94.12 106 THR A C 1
ATOM 787 O O . THR A 1 106 ? 9.299 -4.052 2.239 1.00 94.12 106 THR A O 1
ATOM 790 N N . GLU A 1 107 ? 9.503 -1.908 1.581 1.00 94.62 107 GLU A N 1
ATOM 791 C CA . GLU A 1 107 ? 9.484 -1.320 2.931 1.00 94.62 107 GLU A CA 1
ATOM 792 C C . GLU A 1 107 ? 8.201 -1.686 3.695 1.00 94.62 107 GLU A C 1
ATOM 794 O O . GLU A 1 107 ? 8.279 -2.229 4.791 1.00 94.62 107 GLU A O 1
ATOM 799 N N . LEU A 1 108 ? 7.027 -1.493 3.081 1.00 92.44 108 LEU A N 1
ATOM 800 C CA . LEU A 1 108 ? 5.741 -1.834 3.702 1.00 92.44 108 LEU A CA 1
ATOM 801 C C . LEU A 1 108 ? 5.615 -3.331 4.021 1.00 92.44 108 LEU A C 1
ATOM 803 O O . LEU A 1 108 ? 5.133 -3.690 5.089 1.00 92.44 108 LEU A O 1
ATOM 807 N N . THR A 1 109 ? 6.047 -4.208 3.109 1.00 91.19 109 THR A N 1
ATOM 808 C CA . THR A 1 109 ? 5.972 -5.664 3.323 1.00 91.19 109 THR A CA 1
ATOM 809 C C . THR A 1 109 ? 6.928 -6.112 4.430 1.00 91.19 109 THR A C 1
ATOM 811 O O . THR A 1 109 ? 6.554 -6.953 5.243 1.00 91.19 109 THR A O 1
ATOM 814 N N . ASP A 1 110 ? 8.136 -5.542 4.485 1.00 92.31 110 ASP A N 1
ATOM 815 C CA . ASP A 1 110 ? 9.105 -5.817 5.551 1.00 92.31 110 ASP A CA 1
ATOM 816 C C . ASP A 1 110 ? 8.565 -5.363 6.924 1.00 92.31 110 ASP A C 1
ATOM 818 O O . ASP A 1 110 ? 8.726 -6.082 7.912 1.00 92.31 110 ASP A O 1
ATOM 822 N N . ASP A 1 111 ? 7.886 -4.210 6.991 1.00 91.88 111 ASP A N 1
ATOM 823 C CA . ASP A 1 111 ? 7.252 -3.708 8.219 1.00 91.88 111 ASP A CA 1
ATOM 824 C C . ASP A 1 111 ? 6.102 -4.622 8.687 1.00 91.88 111 ASP A C 1
ATOM 826 O O . ASP A 1 111 ? 6.013 -4.937 9.876 1.00 91.88 111 ASP A O 1
ATOM 830 N N . ILE A 1 112 ? 5.261 -5.114 7.767 1.00 87.19 112 ILE A N 1
ATOM 831 C CA . ILE A 1 112 ? 4.195 -6.086 8.081 1.00 87.19 112 ILE A CA 1
ATOM 832 C C . ILE A 1 112 ? 4.796 -7.389 8.630 1.00 87.19 112 ILE A C 1
ATOM 834 O O . ILE A 1 112 ? 4.344 -7.902 9.655 1.00 87.19 112 ILE A O 1
ATOM 838 N N . GLU A 1 113 ? 5.836 -7.927 7.982 1.00 87.06 113 GLU A N 1
ATOM 839 C CA . GLU A 1 113 ? 6.491 -9.157 8.448 1.00 87.06 113 GLU A CA 1
ATOM 840 C C . GLU A 1 113 ? 7.159 -8.976 9.820 1.00 87.06 113 GLU A C 1
ATOM 842 O O . GLU A 1 113 ? 7.141 -9.903 10.633 1.00 87.06 113 GLU A O 1
ATOM 847 N N . ALA A 1 114 ? 7.709 -7.794 10.109 1.00 87.38 114 ALA A N 1
ATOM 848 C CA . ALA A 1 114 ? 8.278 -7.489 11.417 1.00 87.38 114 ALA A CA 1
ATOM 849 C C . ALA A 1 114 ? 7.212 -7.488 12.526 1.00 87.38 114 ALA A C 1
ATOM 851 O O . ALA A 1 114 ? 7.437 -8.074 13.586 1.00 87.38 114 ALA A O 1
ATOM 852 N N . LEU A 1 115 ? 6.041 -6.897 12.272 1.00 84.44 115 LEU A N 1
ATOM 853 C CA . LEU A 1 115 ? 4.930 -6.879 13.230 1.00 84.44 115 LEU A CA 1
ATOM 854 C C . LEU A 1 115 ? 4.378 -8.284 13.510 1.00 84.44 115 LEU A C 1
ATOM 856 O O . LEU A 1 115 ? 4.063 -8.608 14.658 1.00 84.44 115 LEU A O 1
ATOM 860 N N . ALA A 1 116 ? 4.312 -9.138 12.485 1.00 80.62 116 ALA A N 1
ATOM 861 C CA . ALA A 1 116 ? 3.894 -10.527 12.644 1.00 80.62 116 ALA A CA 1
ATOM 862 C C . ALA A 1 116 ? 4.863 -11.331 13.539 1.00 80.62 116 ALA A C 1
ATOM 864 O O . ALA A 1 116 ? 4.413 -12.084 14.404 1.00 80.62 116 ALA A O 1
ATOM 865 N N . ASP A 1 117 ? 6.182 -11.138 13.392 1.00 75.94 117 ASP A N 1
ATOM 866 C CA . ASP A 1 117 ? 7.208 -11.831 14.198 1.00 75.94 117 ASP A CA 1
ATOM 867 C C . ASP A 1 117 ? 7.214 -11.359 15.670 1.00 75.94 117 ASP A C 1
ATOM 869 O O . ASP A 1 117 ? 7.415 -12.163 16.584 1.00 75.94 117 ASP A O 1
ATOM 873 N N . GLU A 1 118 ? 6.921 -10.077 15.934 1.00 63.91 118 GLU A N 1
ATOM 874 C CA . GLU A 1 118 ? 6.836 -9.533 17.300 1.00 63.91 118 GLU A CA 1
ATOM 875 C C . GLU A 1 118 ? 5.581 -9.997 18.068 1.00 63.91 118 GLU A C 1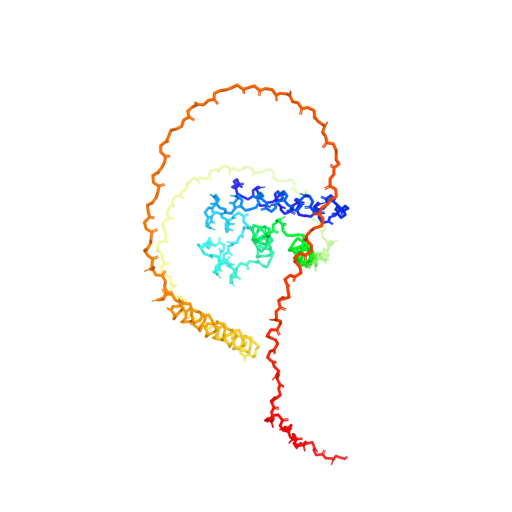
ATOM 877 O O . GLU A 1 118 ? 5.608 -10.077 19.300 1.00 63.91 118 GLU A O 1
ATOM 882 N N . SER A 1 119 ? 4.506 -10.371 17.368 1.00 54.88 119 SER A N 1
ATOM 883 C CA . SER A 1 119 ? 3.264 -10.880 17.974 1.00 54.88 119 SER A CA 1
ATOM 884 C C . SER A 1 119 ? 3.358 -12.356 18.412 1.00 54.88 119 SER A C 1
ATOM 886 O O . SER A 1 119 ? 2.694 -12.773 19.363 1.00 54.88 119 SER A O 1
ATOM 888 N N . GLU A 1 120 ? 4.249 -13.156 17.808 1.00 54.03 120 GLU A N 1
ATOM 889 C CA . GLU A 1 120 ? 4.477 -14.568 18.183 1.00 54.03 120 GLU A CA 1
ATOM 890 C C . GLU A 1 120 ? 5.516 -14.751 19.321 1.00 54.03 120 GLU A C 1
ATOM 892 O O . GLU A 1 120 ? 5.909 -15.869 19.676 1.00 54.03 120 GLU A O 1
ATOM 897 N N . GLY A 1 121 ? 5.955 -13.649 19.935 1.00 46.62 121 GLY A N 1
ATOM 898 C CA . GLY A 1 121 ? 7.083 -13.579 20.862 1.00 46.62 121 GLY A CA 1
ATOM 899 C C . GLY A 1 121 ? 6.770 -13.675 22.358 1.00 46.62 121 GLY A C 1
ATOM 900 O O . GLY A 1 121 ? 7.241 -12.833 23.107 1.00 46.62 121 GLY A O 1
ATOM 901 N N . GLU A 1 122 ? 6.054 -14.705 22.816 1.00 45.78 122 GLU A N 1
ATOM 902 C CA . GLU A 1 122 ? 6.323 -15.385 24.102 1.00 45.78 122 GLU A CA 1
ATOM 903 C C . GLU A 1 122 ? 5.420 -16.632 24.208 1.00 45.78 122 GLU A C 1
ATOM 905 O O . GLU A 1 122 ? 4.257 -16.522 24.612 1.00 45.78 122 GLU A O 1
ATOM 910 N N . PRO A 1 123 ? 5.912 -17.858 23.921 1.00 46.75 123 PRO A N 1
ATOM 911 C CA . PRO A 1 123 ? 5.339 -19.011 24.587 1.00 46.75 123 PRO A CA 1
ATOM 912 C C . PRO A 1 123 ? 5.627 -18.788 26.068 1.00 46.75 123 PRO A C 1
ATOM 914 O O . PRO A 1 123 ? 6.762 -18.941 26.524 1.00 46.75 123 PRO A O 1
ATOM 917 N N . ALA A 1 124 ? 4.612 -18.365 26.819 1.00 50.38 124 ALA A N 1
ATOM 918 C CA . ALA A 1 124 ? 4.640 -18.515 28.256 1.00 50.38 124 ALA A CA 1
ATOM 919 C C . ALA A 1 124 ? 4.984 -19.986 28.503 1.00 50.38 124 ALA A C 1
ATOM 921 O O . ALA A 1 124 ? 4.178 -20.873 28.221 1.00 50.38 124 ALA A O 1
ATOM 922 N N . GLU A 1 125 ? 6.210 -20.236 28.960 1.00 48.12 125 GLU A N 1
ATOM 923 C CA . GLU A 1 125 ? 6.647 -21.493 29.554 1.00 48.12 125 GLU A CA 1
ATOM 924 C C . GLU A 1 125 ? 5.795 -21.683 30.817 1.00 48.12 125 GLU A C 1
ATOM 926 O O . GLU A 1 125 ? 6.223 -21.448 31.947 1.00 48.12 125 GLU A O 1
ATOM 931 N N . ALA A 1 126 ? 4.522 -22.012 30.612 1.00 49.25 126 ALA A N 1
ATOM 932 C CA . ALA A 1 126 ? 3.624 -22.513 31.619 1.00 49.25 126 ALA A CA 1
ATOM 933 C C . ALA A 1 126 ? 4.106 -23.929 31.909 1.00 49.25 126 ALA A C 1
ATOM 935 O O . ALA A 1 126 ? 3.720 -24.874 31.232 1.00 49.25 126 ALA A O 1
ATOM 936 N N . ASP A 1 127 ? 5.046 -24.005 32.850 1.00 49.53 127 ASP A N 1
ATOM 937 C CA . ASP A 1 127 ? 5.252 -25.080 33.819 1.00 49.53 127 ASP A CA 1
ATOM 938 C C . ASP A 1 127 ? 4.176 -26.190 33.703 1.00 49.53 127 ASP A C 1
ATOM 940 O O . ASP A 1 127 ? 3.147 -26.177 34.381 1.00 49.53 127 ASP A O 1
ATOM 944 N N . GLU A 1 128 ? 4.392 -27.141 32.788 1.00 50.53 128 GLU A N 1
ATOM 945 C CA . GLU A 1 128 ? 3.624 -28.383 32.695 1.00 50.53 128 GLU A CA 1
ATOM 946 C C . GLU A 1 128 ? 4.134 -29.338 33.783 1.00 50.53 128 GLU A C 1
ATOM 948 O O . GLU A 1 128 ? 4.919 -30.250 33.524 1.00 50.53 128 GLU A O 1
ATOM 953 N N . ASP A 1 129 ? 3.702 -29.117 35.023 1.00 55.16 129 ASP A N 1
ATOM 954 C CA . ASP A 1 129 ? 3.851 -30.089 36.111 1.00 55.16 129 ASP A CA 1
ATOM 955 C C . ASP A 1 129 ? 2.579 -30.111 36.974 1.00 55.16 129 ASP A C 1
ATOM 957 O O . ASP A 1 129 ? 2.582 -29.787 38.159 1.00 55.16 129 ASP A O 1
ATOM 961 N N . GLU A 1 130 ? 1.451 -30.496 36.372 1.00 47.69 130 GLU A N 1
ATOM 962 C CA . GLU A 1 130 ? 0.362 -31.110 37.133 1.00 47.69 130 GLU A CA 1
ATOM 963 C C . GLU A 1 130 ? -0.452 -32.045 36.227 1.00 47.69 130 GLU A C 1
ATOM 965 O O . GLU A 1 130 ? -1.151 -31.609 35.318 1.00 47.69 130 GLU A O 1
ATOM 970 N N . GLU A 1 131 ? -0.327 -33.356 36.457 1.00 57.56 131 GLU A N 1
ATOM 971 C CA . GLU A 1 131 ? -1.236 -34.380 35.933 1.00 57.56 131 GLU A CA 1
ATOM 972 C C . GLU A 1 131 ? -2.570 -34.320 36.704 1.00 57.56 131 GLU A C 1
ATOM 974 O O . GLU A 1 131 ? -2.578 -34.622 37.903 1.00 57.56 131 GLU A O 1
ATOM 979 N N . PRO A 1 132 ? -3.719 -34.047 36.059 1.00 50.25 132 PRO A N 1
ATOM 980 C CA . PRO A 1 132 ? -4.998 -34.507 36.571 1.00 50.25 132 PRO A CA 1
ATOM 981 C C . PRO A 1 132 ? -5.457 -35.737 35.782 1.00 50.25 132 PRO A C 1
ATOM 983 O O . PRO A 1 132 ? -5.507 -35.757 34.551 1.00 50.25 132 PRO A O 1
ATOM 986 N N . GLU A 1 133 ? -5.770 -36.791 36.528 1.00 56.88 133 GLU A N 1
ATOM 987 C CA . GLU A 1 133 ? -6.299 -38.050 36.014 1.00 56.88 133 GLU A CA 1
ATOM 988 C C . GLU A 1 133 ? -7.630 -37.866 35.254 1.00 56.88 133 GLU A C 1
ATOM 990 O O . GLU A 1 133 ? -8.401 -36.956 35.568 1.00 56.88 133 GLU A O 1
ATOM 995 N N . PRO A 1 134 ? -7.942 -38.738 34.276 1.00 58.59 134 PRO A N 1
ATOM 996 C CA . PRO A 1 134 ? -9.237 -38.732 33.612 1.00 58.59 134 PRO A CA 1
ATOM 997 C C . PRO A 1 134 ? -10.304 -39.368 34.516 1.00 58.59 134 PRO A C 1
ATOM 999 O O . PRO A 1 134 ? -10.359 -40.592 34.646 1.00 58.59 134 PRO A O 1
ATOM 1002 N N . ASP A 1 135 ? -11.174 -38.545 35.102 1.00 46.06 135 ASP A N 1
ATOM 1003 C CA . ASP A 1 135 ? -12.479 -38.993 35.597 1.00 46.06 135 ASP A CA 1
ATOM 1004 C C . ASP A 1 135 ? -13.526 -38.805 34.486 1.00 46.06 135 ASP A C 1
ATOM 1006 O O . ASP A 1 135 ? -13.889 -37.692 34.099 1.00 46.06 135 ASP A O 1
ATOM 1010 N N . ASP A 1 136 ? -13.962 -39.946 33.952 1.00 57.72 136 ASP A N 1
ATOM 1011 C CA . ASP A 1 136 ? -15.227 -40.155 33.254 1.00 57.72 136 ASP A CA 1
ATOM 1012 C C . ASP A 1 136 ? -16.392 -39.555 34.065 1.00 57.72 136 ASP A C 1
ATOM 1014 O O . ASP A 1 136 ? -16.758 -40.110 35.099 1.00 57.72 136 ASP A O 1
ATOM 1018 N N . ASP A 1 137 ? -17.055 -38.509 33.567 1.00 50.00 137 ASP A N 1
ATOM 1019 C CA . ASP A 1 137 ? -18.455 -38.268 33.935 1.00 50.00 137 ASP A CA 1
ATOM 1020 C C . ASP A 1 137 ? -19.267 -37.716 32.752 1.00 50.00 137 ASP A C 1
ATOM 1022 O O . ASP A 1 137 ? -19.302 -36.532 32.416 1.00 50.00 137 ASP A O 1
ATOM 1026 N N . ASP A 1 138 ? -19.904 -38.691 32.115 1.00 63.97 138 ASP A N 1
ATOM 1027 C CA . ASP A 1 138 ? -21.080 -38.649 31.261 1.00 63.97 138 ASP A CA 1
ATOM 1028 C C . ASP A 1 138 ? -22.227 -37.879 31.947 1.00 63.97 138 ASP A C 1
ATOM 1030 O O . ASP A 1 138 ? -22.855 -38.377 32.883 1.00 63.97 138 ASP A O 1
ATOM 1034 N N . ALA A 1 139 ? -22.523 -36.661 31.483 1.00 54.75 139 ALA A N 1
ATOM 1035 C CA . ALA A 1 139 ? -23.744 -35.951 31.865 1.00 54.75 139 ALA A CA 1
ATOM 1036 C C . ALA A 1 139 ? -24.173 -34.920 30.806 1.00 54.75 139 ALA A C 1
ATOM 1038 O O . ALA A 1 139 ? -23.808 -33.748 30.864 1.00 54.75 139 ALA A O 1
ATOM 1039 N N . GLU A 1 140 ? -25.028 -35.342 29.872 1.00 61.06 140 GLU A N 1
ATOM 1040 C CA . GLU A 1 140 ? -26.016 -34.428 29.282 1.00 61.06 140 GLU A CA 1
ATOM 1041 C C . GLU A 1 140 ? -27.080 -34.093 30.345 1.00 61.06 140 GLU A C 1
ATOM 1043 O O . GLU A 1 140 ? -27.466 -34.980 31.121 1.00 61.06 140 GLU A O 1
ATOM 1048 N N . PRO A 1 141 ? -27.577 -32.841 30.415 1.00 57.84 141 PRO A N 1
ATOM 1049 C CA . PRO A 1 141 ? -28.857 -32.557 29.751 1.00 57.84 141 PRO A CA 1
ATOM 1050 C C . PRO A 1 141 ? -29.080 -31.099 29.269 1.00 57.84 141 PRO A C 1
ATOM 1052 O O . PRO A 1 141 ? -28.793 -30.133 29.965 1.00 57.84 141 PRO A O 1
ATOM 1055 N N . ASP A 1 142 ? -29.662 -30.989 28.073 1.00 48.47 142 ASP A N 1
ATOM 1056 C CA . ASP A 1 142 ? -30.928 -30.313 27.707 1.00 48.47 142 ASP A CA 1
ATOM 1057 C C . ASP A 1 142 ? -31.445 -29.044 28.453 1.00 48.47 142 ASP A C 1
ATOM 1059 O O . ASP A 1 142 ? -31.633 -29.057 29.670 1.00 48.47 142 ASP A O 1
ATOM 1063 N N . SER A 1 143 ? -31.915 -28.068 27.643 1.00 48.00 143 SER A N 1
ATOM 1064 C CA . SER A 1 143 ? -32.941 -27.021 27.919 1.00 48.00 143 SER A CA 1
ATOM 1065 C C . SER A 1 143 ? -32.529 -25.823 28.817 1.00 48.00 143 SER A C 1
ATOM 1067 O O . SER A 1 143 ? -31.904 -26.006 29.850 1.00 48.00 143 SER A O 1
ATOM 1069 N N . VAL A 1 144 ? -32.828 -24.543 28.529 1.00 50.62 144 VAL A N 1
ATOM 1070 C CA . VAL A 1 144 ? -34.095 -23.885 28.132 1.00 50.62 144 VAL A CA 1
ATOM 1071 C C . VAL A 1 144 ? -33.850 -22.479 27.529 1.00 50.62 144 VAL A C 1
ATOM 1073 O O . VAL A 1 144 ? -32.883 -21.809 27.879 1.00 50.62 144 VAL A O 1
ATOM 1076 N N . GLU A 1 145 ? -34.781 -22.024 26.680 1.00 55.19 145 GLU A N 1
ATOM 1077 C CA . GLU A 1 145 ? -35.105 -20.606 26.424 1.00 55.19 145 GLU A CA 1
ATOM 1078 C C . GLU A 1 145 ? -35.494 -19.878 27.728 1.00 55.19 145 GLU A C 1
ATOM 1080 O O . GLU A 1 145 ? -36.292 -20.434 28.481 1.00 55.19 145 GLU A O 1
ATOM 1085 N N . ASP A 1 146 ? -35.054 -18.632 27.949 1.00 49.62 146 ASP A N 1
ATOM 1086 C CA . ASP A 1 146 ? -35.904 -17.600 28.572 1.00 49.62 146 ASP A CA 1
ATOM 1087 C C . ASP A 1 146 ? -35.354 -16.184 28.329 1.00 49.62 146 ASP A C 1
ATOM 1089 O O . ASP A 1 146 ? -34.145 -15.969 28.264 1.00 49.62 146 ASP A O 1
ATOM 1093 N N . ALA A 1 147 ? -36.281 -15.250 28.136 1.00 59.19 147 ALA A N 1
ATOM 1094 C CA . ALA A 1 147 ? -36.069 -13.832 27.873 1.00 59.19 147 ALA A CA 1
ATOM 1095 C C . ALA A 1 147 ? -35.791 -13.038 29.173 1.00 59.19 147 ALA A C 1
ATOM 1097 O O . ALA A 1 147 ? -35.556 -13.636 30.216 1.00 59.19 147 ALA A O 1
ATOM 1098 N N . GLU A 1 148 ? -35.919 -11.704 29.089 1.00 49.59 148 GLU A N 1
ATOM 1099 C CA . GLU A 1 148 ? -35.923 -10.664 30.152 1.00 49.59 148 GLU A CA 1
ATOM 1100 C C . GLU A 1 148 ? -34.614 -9.837 30.137 1.00 49.59 148 GLU A C 1
ATOM 1102 O O . GLU A 1 148 ? -33.527 -10.339 30.399 1.00 49.59 148 GLU A O 1
ATOM 1107 N N . ASP A 1 149 ? -34.603 -8.623 29.577 1.00 52.62 149 ASP A N 1
ATOM 1108 C CA . ASP A 1 149 ? -35.149 -7.373 30.150 1.00 52.62 149 ASP A CA 1
ATOM 1109 C C . ASP A 1 149 ? -34.451 -7.004 31.471 1.00 52.62 149 ASP A C 1
ATOM 1111 O O . ASP A 1 149 ? -34.906 -7.378 32.547 1.00 52.62 149 ASP A O 1
ATOM 1115 N N . ILE A 1 150 ? -33.323 -6.284 31.373 1.00 53.47 150 ILE A N 1
ATOM 1116 C CA . ILE A 1 150 ? -32.742 -5.505 32.477 1.00 53.47 150 ILE A CA 1
ATOM 1117 C C . ILE A 1 150 ? -32.273 -4.157 31.918 1.00 53.47 150 ILE A C 1
ATOM 1119 O O . ILE A 1 150 ? -31.167 -3.998 31.405 1.00 53.47 150 ILE A O 1
ATOM 1123 N N . ASP A 1 151 ? -33.187 -3.197 32.015 1.00 52.41 151 ASP A N 1
ATOM 1124 C CA . ASP A 1 151 ? -32.907 -1.778 32.201 1.00 52.41 151 ASP A CA 1
ATOM 1125 C C . ASP A 1 151 ? -32.396 -1.604 33.642 1.00 52.41 151 ASP A C 1
ATOM 1127 O O . ASP A 1 151 ? -33.169 -1.766 34.583 1.00 52.41 151 ASP A O 1
ATOM 1131 N N . GLU A 1 152 ? -31.107 -1.320 33.844 1.00 51.44 152 GLU A N 1
ATOM 1132 C CA . GLU A 1 152 ? -30.669 -0.631 35.061 1.00 51.44 152 GLU A CA 1
ATOM 1133 C C . GLU A 1 152 ? -29.377 0.158 34.804 1.00 51.44 152 GLU A C 1
ATOM 1135 O O . GLU A 1 152 ? -28.296 -0.374 34.565 1.00 51.44 152 GLU A O 1
ATOM 1140 N N . THR A 1 153 ? -29.562 1.475 34.818 1.00 54.75 153 THR A N 1
ATOM 1141 C CA . THR A 1 153 ? -28.586 2.540 35.050 1.00 54.75 153 THR A CA 1
ATOM 1142 C C . THR A 1 153 ? -27.524 2.162 36.078 1.00 54.75 153 THR A C 1
ATOM 1144 O O . THR A 1 153 ? -27.947 1.703 37.127 1.00 54.75 153 THR A O 1
ATOM 1147 N N . GLU A 1 154 ? -26.246 2.515 35.882 1.00 46.22 154 GLU A N 1
ATOM 1148 C CA . GLU A 1 154 ? -25.402 3.121 36.933 1.00 46.22 154 GLU A CA 1
ATOM 1149 C C . GLU A 1 154 ? -24.288 3.995 36.323 1.00 46.22 154 GLU A C 1
ATOM 1151 O O . GLU A 1 154 ? -23.491 3.565 35.492 1.00 46.22 154 GLU A O 1
ATOM 1156 N N . ASP A 1 155 ? -24.274 5.253 36.770 1.00 49.06 155 ASP A N 1
ATOM 1157 C CA . ASP A 1 155 ? -23.137 6.166 36.823 1.00 49.06 155 ASP A CA 1
ATOM 1158 C C . ASP A 1 155 ? -21.830 5.452 37.220 1.00 49.06 155 ASP A C 1
ATOM 1160 O O . ASP A 1 155 ? -21.698 4.965 38.345 1.00 49.06 155 ASP A O 1
ATOM 1164 N N . THR A 1 156 ? -20.802 5.530 36.375 1.00 44.69 156 THR A N 1
ATOM 1165 C CA . THR A 1 156 ? -19.406 5.407 36.820 1.00 44.69 156 THR A CA 1
ATOM 1166 C C . THR A 1 156 ? -18.619 6.643 36.421 1.00 44.69 156 THR A C 1
ATOM 1168 O O . THR A 1 156 ? -17.839 6.662 35.471 1.00 44.69 156 THR A O 1
ATOM 1171 N N . GLU A 1 157 ? -18.817 7.695 37.209 1.00 54.06 157 GLU A N 1
ATOM 1172 C CA . GLU A 1 157 ? -17.877 8.799 37.324 1.00 54.06 157 GLU A CA 1
ATOM 1173 C C . GLU A 1 157 ? -16.693 8.356 38.202 1.00 54.06 157 GLU A C 1
ATOM 1175 O O . GLU A 1 157 ? -16.815 8.314 39.424 1.00 54.06 157 GLU A O 1
ATOM 1180 N N . SER A 1 158 ? -15.543 8.026 37.605 1.00 42.25 158 SER A N 1
ATOM 1181 C CA . SER A 1 158 ? -14.218 8.142 38.246 1.00 42.25 158 SER A CA 1
ATOM 1182 C C . SER A 1 158 ? -13.135 7.901 37.185 1.00 42.25 158 SER A C 1
ATOM 1184 O O . SER A 1 158 ? -12.898 6.779 36.774 1.00 42.25 158 SER A O 1
ATOM 1186 N N . SER A 1 159 ? -12.565 8.934 36.564 1.00 48.62 159 SER A N 1
ATOM 1187 C CA . SER A 1 159 ? -11.377 9.640 37.060 1.00 48.62 159 SER A CA 1
ATOM 1188 C C . SER A 1 159 ? -10.218 8.716 37.450 1.00 48.62 159 SER A C 1
ATOM 1190 O O . SER A 1 159 ? -9.943 8.567 38.638 1.00 48.62 159 SER A O 1
ATOM 1192 N N . GLU A 1 160 ? -9.436 8.278 36.463 1.00 42.44 160 GLU A N 1
ATOM 1193 C CA . GLU A 1 160 ? -7.984 8.136 36.609 1.00 42.44 160 GLU A CA 1
ATOM 1194 C C . GLU A 1 160 ? -7.286 8.816 35.425 1.00 42.44 160 GLU A C 1
ATOM 1196 O O . GLU A 1 160 ? -7.128 8.276 34.337 1.00 42.44 160 GLU A O 1
ATOM 1201 N N . LYS A 1 161 ? -6.889 10.073 35.659 1.00 46.59 161 LYS A N 1
ATOM 1202 C CA . LYS A 1 161 ? -5.850 10.745 34.884 1.00 46.59 161 LYS A CA 1
ATOM 1203 C C . LYS A 1 161 ? -4.555 9.945 35.028 1.00 46.59 161 LYS A C 1
ATOM 1205 O O . LYS A 1 161 ? -3.886 10.050 36.056 1.00 46.59 161 LYS A O 1
ATOM 1210 N N . ALA A 1 162 ? -4.189 9.209 33.989 1.00 45.25 162 ALA A N 1
ATOM 1211 C CA . ALA A 1 162 ? -2.803 8.856 33.747 1.00 45.25 162 ALA A CA 1
ATOM 1212 C C . ALA A 1 162 ? -2.117 10.075 33.108 1.00 45.25 162 ALA A C 1
ATOM 1214 O O . ALA A 1 162 ? -2.290 10.379 31.930 1.00 45.25 162 ALA A O 1
ATOM 1215 N N . ASP A 1 163 ? -1.384 10.827 33.926 1.00 44.97 163 ASP A N 1
ATOM 1216 C CA . ASP A 1 163 ? -0.413 11.820 33.474 1.00 44.97 163 ASP A CA 1
ATOM 1217 C C . ASP A 1 163 ? 0.756 11.104 32.755 1.00 44.97 163 ASP A C 1
ATOM 1219 O O . ASP A 1 163 ? 1.821 10.921 33.339 1.00 44.97 163 ASP A O 1
ATOM 1223 N N . ASP A 1 164 ? 0.582 10.731 31.480 1.00 48.41 164 ASP A N 1
ATOM 1224 C CA . ASP A 1 164 ? 1.690 10.469 30.538 1.00 48.41 164 ASP A CA 1
ATOM 1225 C C . ASP A 1 164 ? 1.881 11.690 29.617 1.00 48.41 164 ASP A C 1
ATOM 1227 O O . ASP A 1 164 ? 1.732 11.684 28.400 1.00 48.41 164 ASP A O 1
ATOM 1231 N N . SER A 1 165 ? 2.099 12.845 30.246 1.00 53.34 165 SER A N 1
ATOM 1232 C CA . SER A 1 165 ? 2.220 14.146 29.576 1.00 53.34 165 SER A CA 1
ATOM 1233 C C . SER A 1 165 ? 3.687 14.525 29.389 1.00 53.34 165 SER A C 1
ATOM 1235 O O . SER A 1 165 ? 4.196 15.435 30.047 1.00 53.34 165 SER A O 1
ATOM 1237 N N . GLY A 1 166 ? 4.392 13.807 28.514 1.00 53.28 166 GLY A N 1
ATOM 1238 C CA . GLY A 1 166 ? 5.793 14.117 28.206 1.00 53.28 166 GLY A CA 1
ATOM 1239 C C . GLY A 1 166 ? 6.182 13.947 26.744 1.00 53.28 166 GLY A C 1
ATOM 1240 O O . GLY A 1 166 ? 6.870 14.806 26.197 1.00 53.28 166 GLY A O 1
ATOM 1241 N N . VAL A 1 167 ? 5.741 12.860 26.109 1.00 57.69 167 VAL A N 1
ATOM 1242 C CA . VAL A 1 167 ? 6.230 12.472 24.775 1.00 57.69 167 VAL A CA 1
ATOM 1243 C C . VAL A 1 167 ? 5.186 12.733 23.686 1.00 57.69 167 VAL A C 1
ATOM 1245 O O . VAL A 1 167 ? 5.524 13.285 22.639 1.00 57.69 167 VAL A O 1
ATOM 1248 N N . GLY A 1 168 ? 3.906 12.469 23.976 1.00 56.94 168 GLY A N 1
ATOM 1249 C CA . GLY A 1 168 ? 2.797 12.682 23.038 1.00 56.94 168 GLY A CA 1
ATOM 1250 C C . GLY A 1 168 ? 2.570 14.148 22.647 1.00 56.94 168 GLY A C 1
ATOM 1251 O O . GLY A 1 168 ? 2.260 14.432 21.493 1.00 56.94 168 GLY A O 1
ATOM 1252 N N . SER A 1 169 ? 2.803 15.108 23.553 1.00 62.97 169 SER A N 1
ATOM 1253 C CA . SER A 1 169 ? 2.643 16.541 23.239 1.00 62.97 169 SER A CA 1
ATOM 1254 C C . SER A 1 169 ? 3.692 17.064 22.254 1.00 62.97 169 SER A C 1
ATOM 1256 O O . SER A 1 169 ? 3.382 17.897 21.413 1.00 62.97 169 SER A O 1
ATOM 1258 N N . LEU A 1 170 ? 4.924 16.545 22.302 1.00 67.25 170 LEU A N 1
ATOM 1259 C CA . LEU A 1 170 ? 5.985 16.979 21.386 1.00 67.25 170 LEU A CA 1
ATOM 1260 C C . LEU A 1 170 ? 5.785 16.414 19.977 1.00 67.25 170 LEU A C 1
ATOM 1262 O O . LEU A 1 170 ? 6.073 17.100 18.997 1.00 67.25 170 LEU A O 1
ATOM 1266 N N . LEU A 1 171 ? 5.273 15.183 19.876 1.00 75.50 171 LEU A N 1
ATOM 1267 C CA . LEU A 1 171 ? 4.914 14.584 18.592 1.00 75.50 171 LEU A CA 1
ATOM 1268 C C . LEU A 1 171 ? 3.701 15.286 17.975 1.00 75.50 171 LEU A C 1
ATOM 1270 O O . LEU A 1 171 ? 3.737 15.648 16.801 1.00 75.50 171 LEU A O 1
ATOM 1274 N N . THR A 1 172 ? 2.666 15.551 18.774 1.00 77.56 172 THR A N 1
ATOM 1275 C CA . THR A 1 172 ? 1.461 16.244 18.294 1.00 77.56 172 THR A CA 1
ATOM 1276 C C . THR A 1 172 ? 1.740 17.697 17.904 1.00 77.56 172 THR A C 1
ATOM 1278 O O . THR A 1 172 ? 1.260 18.121 16.858 1.00 77.56 172 THR A O 1
ATOM 1281 N N . GLU A 1 173 ? 2.590 18.439 18.627 1.00 78.44 173 GLU A N 1
ATOM 1282 C CA . GLU A 1 173 ? 3.035 19.780 18.198 1.00 78.44 173 GLU A CA 1
ATOM 1283 C C . GLU A 1 173 ? 3.870 19.739 16.906 1.00 78.44 173 GLU A C 1
ATOM 1285 O O . GLU A 1 173 ? 3.753 20.635 16.068 1.00 78.44 173 GLU A O 1
ATOM 1290 N N . SER A 1 174 ? 4.692 18.701 16.707 1.00 82.19 174 SER A N 1
ATOM 1291 C CA . SER A 1 174 ? 5.475 18.542 15.474 1.00 82.19 174 SER A CA 1
ATOM 1292 C C . SER A 1 174 ? 4.583 18.238 14.270 1.00 82.19 174 SER A C 1
ATOM 1294 O O . SER A 1 174 ? 4.759 18.845 13.213 1.00 82.19 174 SER A O 1
ATOM 1296 N N . LEU A 1 175 ? 3.610 17.339 14.431 1.00 85.69 175 LEU A N 1
ATOM 1297 C CA . LEU A 1 175 ? 2.647 16.994 13.384 1.00 85.69 175 LEU A CA 1
ATOM 1298 C C . LEU A 1 175 ? 1.724 18.172 13.063 1.00 85.69 175 LEU A C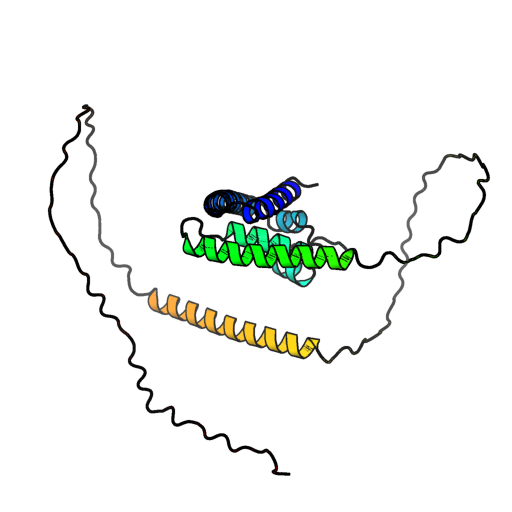 1
ATOM 1300 O O . LEU A 1 175 ? 1.514 18.476 11.893 1.00 85.69 175 LEU A O 1
ATOM 1304 N N . GLN A 1 176 ? 1.240 18.896 14.077 1.00 84.06 176 GLN A N 1
ATOM 1305 C CA . GLN A 1 176 ? 0.446 20.110 13.865 1.00 84.06 176 GLN A CA 1
ATOM 1306 C C . GLN A 1 176 ? 1.239 21.178 13.112 1.00 84.06 176 GLN A C 1
ATOM 1308 O O . GLN A 1 176 ? 0.728 21.745 12.152 1.00 84.06 176 GLN A O 1
ATOM 1313 N N . SER A 1 177 ? 2.508 21.401 13.468 1.00 85.31 177 SER A N 1
ATOM 1314 C CA . SER A 1 177 ? 3.343 22.376 12.762 1.00 85.31 177 SER A CA 1
ATOM 1315 C C . SER A 1 177 ? 3.609 21.985 11.303 1.00 85.31 177 SER A C 1
ATOM 1317 O O . SER A 1 177 ? 3.714 22.872 10.459 1.00 85.31 177 SER A O 1
ATOM 1319 N N . GLN A 1 178 ? 3.724 20.689 10.995 1.00 86.06 178 GLN A N 1
ATOM 1320 C CA . GLN A 1 178 ? 3.853 20.205 9.615 1.00 86.06 178 GLN A CA 1
ATOM 1321 C C . GLN A 1 178 ? 2.541 20.346 8.836 1.00 86.06 178 GLN A C 1
ATOM 1323 O O . GLN A 1 178 ? 2.565 20.724 7.665 1.00 86.06 178 GLN A O 1
ATOM 1328 N N . LEU A 1 179 ? 1.401 20.093 9.486 1.00 88.31 179 LEU A N 1
ATOM 1329 C CA . LEU A 1 179 ? 0.079 20.227 8.880 1.00 88.31 179 LEU A CA 1
ATOM 1330 C C . LEU A 1 179 ? -0.256 21.692 8.565 1.00 88.31 179 LEU A C 1
ATOM 1332 O O . LEU A 1 179 ? -0.748 21.978 7.477 1.00 88.31 179 LEU A O 1
ATOM 1336 N N . ASP A 1 180 ? 0.050 22.621 9.476 1.00 90.06 180 ASP A N 1
ATOM 1337 C CA . ASP A 1 180 ? -0.127 24.061 9.252 1.00 90.06 180 ASP A CA 1
ATOM 1338 C C . ASP A 1 180 ? 0.742 24.554 8.080 1.00 90.06 180 ASP A C 1
ATOM 1340 O O . ASP A 1 180 ? 0.263 25.290 7.217 1.00 90.06 180 ASP A O 1
ATOM 1344 N N . GLU A 1 181 ? 1.995 24.095 7.977 1.00 85.00 181 GLU A N 1
ATOM 1345 C CA . GLU A 1 181 ? 2.883 24.474 6.869 1.00 85.00 181 GLU A CA 1
ATOM 1346 C C . GLU A 1 181 ? 2.426 23.880 5.523 1.00 85.00 181 GLU A C 1
ATOM 1348 O O . GLU A 1 181 ? 2.467 24.560 4.491 1.00 85.00 181 GLU A O 1
ATOM 1353 N N . ALA A 1 182 ? 1.914 22.646 5.522 1.00 86.00 182 ALA A N 1
ATOM 1354 C CA . ALA A 1 182 ? 1.303 22.035 4.344 1.00 86.00 182 ALA A CA 1
ATOM 1355 C C . ALA A 1 182 ? 0.009 22.756 3.927 1.00 86.00 182 ALA A C 1
ATOM 1357 O O . ALA A 1 182 ? -0.200 23.007 2.738 1.00 86.00 182 ALA A O 1
ATOM 1358 N N . ALA A 1 183 ? -0.831 23.146 4.890 1.00 89.25 183 ALA A N 1
ATOM 1359 C CA . ALA A 1 183 ? -2.066 23.882 4.641 1.00 89.25 183 ALA A CA 1
ATOM 1360 C C . ALA A 1 183 ? -1.794 25.280 4.063 1.00 89.25 183 ALA A C 1
ATOM 1362 O O . ALA A 1 183 ? -2.448 25.684 3.097 1.00 89.25 183 ALA A O 1
ATOM 1363 N N . ASP A 1 184 ? -0.801 26.001 4.591 1.00 89.62 184 ASP A N 1
ATOM 1364 C CA . ASP A 1 184 ? -0.374 27.292 4.043 1.00 89.62 184 ASP A CA 1
ATOM 1365 C C . ASP A 1 184 ? 0.229 27.148 2.634 1.00 89.62 184 ASP A C 1
ATOM 1367 O O . ASP A 1 184 ? -0.051 27.969 1.755 1.00 89.62 184 ASP A O 1
ATOM 1371 N N . SER A 1 185 ? 0.999 26.084 2.379 1.00 85.94 185 SER A N 1
ATOM 1372 C CA . SER A 1 185 ? 1.540 25.771 1.048 1.00 85.94 185 SER A CA 1
ATOM 1373 C C . SER A 1 185 ? 0.431 25.487 0.027 1.00 85.94 185 SER A C 1
ATOM 1375 O O . SER A 1 185 ? 0.423 26.046 -1.075 1.00 85.94 185 SER A O 1
ATOM 1377 N N . LEU A 1 186 ? -0.562 24.681 0.410 1.00 88.12 186 LEU A N 1
ATOM 1378 C CA . LEU A 1 186 ? -1.697 24.334 -0.443 1.00 88.12 186 LEU A CA 1
ATOM 1379 C C . LEU A 1 186 ? -2.573 25.558 -0.722 1.00 88.12 186 LEU A C 1
ATOM 1381 O O . LEU A 1 186 ? -2.968 25.796 -1.862 1.00 88.12 186 LEU A O 1
ATOM 1385 N N . LYS A 1 187 ? -2.802 26.400 0.289 1.00 88.56 187 LYS A N 1
ATOM 1386 C CA . LYS A 1 187 ? -3.522 27.665 0.128 1.00 88.56 187 LYS A CA 1
ATOM 1387 C C . LYS A 1 187 ? -2.808 28.617 -0.833 1.00 88.56 187 LYS A C 1
ATOM 1389 O O . LYS A 1 187 ? -3.463 29.195 -1.696 1.00 88.56 187 LYS A O 1
ATOM 1394 N N . ALA A 1 188 ? -1.485 28.741 -0.731 1.00 83.50 188 ALA A N 1
ATOM 1395 C CA . ALA A 1 188 ? -0.695 29.551 -1.657 1.00 83.50 188 ALA A CA 1
ATOM 1396 C C . ALA A 1 188 ? -0.745 29.006 -3.096 1.00 83.50 188 ALA A C 1
ATOM 1398 O O . ALA A 1 188 ? -0.826 29.786 -4.044 1.00 83.50 188 ALA A O 1
ATOM 1399 N N . SER A 1 189 ? -0.746 27.680 -3.266 1.00 81.50 189 SER A N 1
ATOM 1400 C CA . SER A 1 189 ? -0.872 27.030 -4.576 1.00 81.50 189 SER A CA 1
ATOM 1401 C C . SER A 1 189 ? -2.251 27.257 -5.211 1.00 81.50 189 SER A C 1
ATOM 1403 O O . SER A 1 189 ? -2.341 27.613 -6.387 1.00 81.50 189 SER A O 1
ATOM 1405 N N . VAL A 1 190 ? -3.329 27.145 -4.429 1.00 83.88 190 VAL A N 1
ATOM 1406 C CA . VAL A 1 190 ? -4.701 27.416 -4.893 1.00 83.88 190 VAL A CA 1
ATOM 1407 C C . VAL A 1 190 ? -4.887 28.888 -5.265 1.00 83.88 190 VAL A C 1
ATOM 1409 O O . VAL A 1 190 ? -5.473 29.188 -6.304 1.00 83.88 190 VAL A O 1
ATOM 1412 N N . GLU A 1 191 ? -4.353 29.814 -4.467 1.00 79.38 191 GLU A N 1
ATOM 1413 C CA . GLU A 1 191 ? -4.418 31.253 -4.757 1.00 79.38 191 GLU A CA 1
ATOM 1414 C C . GLU A 1 191 ? -3.606 31.613 -6.018 1.00 79.38 191 GLU A C 1
ATOM 1416 O O . GLU A 1 191 ? -4.024 32.458 -6.809 1.00 79.38 191 GLU A O 1
ATOM 1421 N N . GLN A 1 192 ? -2.495 30.912 -6.272 1.00 74.81 192 GLN A N 1
ATOM 1422 C CA . GLN A 1 192 ? -1.715 31.050 -7.503 1.00 74.81 192 GLN A CA 1
ATOM 1423 C C . GLN A 1 192 ? -2.465 30.525 -8.737 1.00 74.81 192 GLN A C 1
ATOM 1425 O O . GLN A 1 192 ? -2.442 31.180 -9.776 1.00 74.81 192 GLN A O 1
ATOM 1430 N N . MET A 1 193 ? -3.159 29.387 -8.634 1.00 76.75 193 MET A N 1
ATOM 1431 C CA . MET A 1 193 ? -3.972 28.855 -9.736 1.00 76.75 193 MET A CA 1
ATOM 1432 C C . MET A 1 193 ? -5.203 29.720 -10.029 1.00 76.75 193 MET A C 1
ATOM 1434 O O . MET A 1 193 ? -5.569 29.888 -11.189 1.00 76.75 193 MET A O 1
ATOM 1438 N N . GLN A 1 194 ? -5.823 30.316 -9.006 1.00 68.56 194 GLN A N 1
ATOM 1439 C CA . GLN A 1 194 ? -6.920 31.265 -9.218 1.00 68.56 194 GLN A CA 1
ATOM 1440 C C . GLN A 1 194 ? -6.453 32.561 -9.885 1.00 68.56 194 GLN A C 1
ATOM 1442 O O . GLN A 1 194 ? -7.168 33.084 -10.732 1.00 68.56 194 GLN A O 1
ATOM 1447 N N . ALA A 1 195 ? -5.253 33.051 -9.562 1.00 63.41 195 ALA A N 1
ATOM 1448 C CA . ALA A 1 195 ? -4.705 34.252 -10.190 1.00 63.41 195 ALA A CA 1
ATOM 1449 C C . ALA A 1 195 ? -4.292 34.050 -11.665 1.00 63.41 195 ALA A C 1
ATOM 1451 O O . ALA A 1 195 ? -4.277 35.021 -12.418 1.00 63.41 195 ALA A O 1
ATOM 1452 N N . ASP A 1 196 ? -3.973 32.820 -12.084 1.00 54.44 196 ASP A N 1
ATOM 1453 C CA . ASP A 1 196 ? -3.587 32.479 -13.469 1.00 54.44 196 ASP A CA 1
ATOM 1454 C C . ASP A 1 196 ? -4.798 32.067 -14.344 1.00 54.44 196 ASP A C 1
ATOM 1456 O O . ASP A 1 196 ? -4.705 32.008 -15.567 1.00 54.44 196 ASP A O 1
ATOM 1460 N N . GLY A 1 197 ? -5.965 31.816 -13.732 1.00 48.91 197 GLY A N 1
ATOM 1461 C CA . GLY A 1 197 ? -7.176 31.314 -14.398 1.00 48.91 197 GLY A CA 1
ATOM 1462 C C . GLY A 1 197 ? -8.120 32.369 -14.994 1.00 48.91 197 GLY A C 1
ATOM 1463 O O . GLY A 1 197 ? -9.157 32.005 -15.546 1.00 48.91 197 GLY A O 1
ATOM 1464 N N . GLU A 1 198 ? -7.804 33.665 -14.896 1.00 51.19 198 GLU A N 1
ATOM 1465 C CA . GLU A 1 198 ? -8.667 34.759 -15.380 1.00 51.19 198 GLU A CA 1
ATOM 1466 C C . GLU A 1 198 ? -8.223 35.408 -16.715 1.00 51.19 198 GLU A C 1
ATOM 1468 O O . GLU A 1 198 ? -8.827 36.388 -17.152 1.00 51.19 198 GLU A O 1
ATOM 1473 N N . GLU A 1 199 ? -7.254 34.824 -17.441 1.00 50.25 199 GLU A N 1
ATOM 1474 C CA . GLU A 1 199 ? -6.815 35.312 -18.766 1.00 50.25 199 GLU A CA 1
ATOM 1475 C C . GLU A 1 199 ? -6.580 34.188 -19.803 1.00 50.25 199 GLU A C 1
ATOM 1477 O O . GLU A 1 199 ? -5.451 33.921 -20.202 1.00 50.25 199 GLU A O 1
ATOM 1482 N N . SER A 1 200 ? -7.640 33.529 -20.288 1.00 46.12 200 SER A N 1
ATOM 1483 C CA . SER A 1 200 ? -7.738 33.062 -21.693 1.00 46.12 200 SER A CA 1
ATOM 1484 C C . SER A 1 200 ? -9.060 32.347 -21.959 1.00 46.12 200 SER A C 1
ATOM 1486 O O . SER A 1 200 ? -9.155 31.123 -21.958 1.00 46.12 200 SER A O 1
ATOM 1488 N N . VAL A 1 201 ? -10.091 33.138 -22.244 1.00 50.62 201 VAL A N 1
ATOM 1489 C CA . VAL A 1 201 ? -11.226 32.693 -23.056 1.00 50.62 201 VAL A CA 1
ATOM 1490 C C . VAL A 1 201 ? -11.281 33.648 -24.246 1.00 50.62 201 VAL A C 1
ATOM 1492 O O . VAL A 1 201 ? -11.983 34.653 -24.203 1.00 50.62 201 VAL A O 1
ATOM 1495 N N . ASP A 1 202 ? -10.465 33.377 -25.266 1.00 44.88 202 ASP A N 1
ATOM 1496 C CA . ASP A 1 202 ? -10.563 34.016 -26.584 1.00 44.88 202 ASP A CA 1
ATOM 1497 C C . ASP A 1 202 ? -11.033 32.954 -27.586 1.00 44.88 202 ASP A C 1
ATOM 1499 O O . ASP A 1 202 ? -10.265 32.197 -28.174 1.00 44.88 202 ASP A O 1
ATOM 1503 N N . ASP A 1 203 ? -12.353 32.797 -27.595 1.00 55.00 203 ASP A N 1
ATOM 1504 C CA . ASP A 1 203 ? -13.214 32.775 -28.777 1.00 55.00 203 ASP A CA 1
ATOM 1505 C C . ASP A 1 203 ? -12.482 32.736 -30.139 1.00 55.00 203 ASP A C 1
ATOM 1507 O O . ASP A 1 203 ? -11.996 33.755 -30.623 1.00 55.00 203 ASP A O 1
ATOM 1511 N N . THR A 1 204 ? -12.444 31.581 -30.816 1.00 48.62 204 THR A N 1
ATOM 1512 C CA . THR A 1 204 ? -12.391 31.549 -32.291 1.00 48.62 204 THR A CA 1
ATOM 1513 C C . THR A 1 204 ? -13.037 30.273 -32.848 1.00 48.62 204 THR A C 1
ATOM 1515 O O . THR A 1 204 ? -12.417 29.218 -32.936 1.00 48.62 204 THR A O 1
ATOM 1518 N N . GLU A 1 205 ? -14.323 30.423 -33.165 1.00 45.75 205 GLU A N 1
ATOM 1519 C CA . GLU A 1 205 ? -15.062 29.979 -34.362 1.00 45.75 205 GLU A CA 1
ATOM 1520 C C . GLU A 1 205 ? -14.612 28.736 -35.176 1.00 45.75 205 GLU A C 1
ATOM 1522 O O . GLU A 1 205 ? -13.541 28.696 -35.775 1.00 45.75 205 GLU A O 1
ATOM 1527 N N . GLU A 1 206 ? -15.567 27.802 -35.303 1.00 50.12 206 GLU A N 1
ATOM 1528 C CA . GLU A 1 206 ? -16.131 27.246 -36.554 1.00 50.12 206 GLU A CA 1
ATOM 1529 C C . GLU A 1 206 ? -15.182 26.785 -37.683 1.00 50.12 206 GLU A C 1
ATOM 1531 O O . GLU A 1 206 ? -14.659 27.584 -38.460 1.00 50.12 206 GLU A O 1
ATOM 1536 N N . ALA A 1 207 ? -15.150 25.467 -37.917 1.00 44.47 207 ALA A N 1
ATOM 1537 C CA . ALA A 1 207 ? -15.081 24.906 -39.270 1.00 44.47 207 ALA A CA 1
ATOM 1538 C C . ALA A 1 207 ? -15.742 23.519 -39.317 1.00 44.47 207 ALA A C 1
ATOM 1540 O O . ALA A 1 207 ? -15.111 22.481 -39.140 1.00 44.47 207 ALA A O 1
ATOM 1541 N N . ASP A 1 208 ? -17.049 23.566 -39.550 1.00 53.78 208 ASP A N 1
ATOM 1542 C CA . ASP A 1 208 ? -17.824 22.671 -40.407 1.00 53.78 208 ASP A CA 1
ATOM 1543 C C . ASP A 1 208 ? -16.976 21.986 -41.502 1.00 53.78 208 ASP A C 1
ATOM 1545 O O . ASP A 1 208 ? -16.319 22.649 -42.310 1.00 53.78 208 ASP A O 1
ATOM 1549 N N . THR A 1 209 ? -16.972 20.652 -41.547 1.00 48.56 209 THR A N 1
ATOM 1550 C CA . THR A 1 209 ? -16.729 19.917 -42.798 1.00 48.56 209 THR A CA 1
ATOM 1551 C C . THR A 1 209 ? -17.437 18.565 -42.741 1.00 48.56 209 THR A C 1
ATOM 1553 O O . THR A 1 209 ? -16.972 17.615 -42.112 1.00 48.56 209 THR A O 1
ATOM 1556 N N . GLU A 1 210 ? -18.609 18.532 -43.370 1.00 45.88 210 GLU A N 1
ATOM 1557 C CA . GLU A 1 210 ? -19.390 17.340 -43.689 1.00 45.88 210 GLU A CA 1
ATOM 1558 C C . GLU A 1 210 ? -18.644 16.395 -44.658 1.00 45.88 210 GLU A C 1
ATOM 1560 O O . GLU A 1 210 ? -17.846 16.842 -45.478 1.00 45.88 210 GLU A O 1
ATOM 1565 N N . GLU A 1 211 ? -18.978 15.102 -44.538 1.00 47.94 211 GLU A N 1
ATOM 1566 C CA . GLU A 1 211 ? -19.034 14.039 -45.562 1.00 47.94 211 GLU A CA 1
ATOM 1567 C C . GLU A 1 211 ? -17.928 13.917 -46.631 1.00 47.94 211 GLU A C 1
ATOM 1569 O O . GLU A 1 211 ? -17.794 14.752 -47.515 1.00 47.94 211 GLU A O 1
ATOM 1574 N N . GLU A 1 212 ? -17.305 12.732 -46.697 1.00 41.62 212 GLU A N 1
ATOM 1575 C CA . GLU A 1 212 ? -17.374 11.897 -47.909 1.00 41.62 212 GLU A CA 1
ATOM 1576 C C . GLU A 1 212 ? -17.002 10.435 -47.589 1.00 41.62 212 GLU A C 1
ATOM 1578 O O . GLU A 1 212 ? -15.939 10.139 -47.041 1.00 41.62 212 GLU A O 1
ATOM 1583 N N . GLU A 1 213 ? -17.909 9.514 -47.928 1.00 50.53 213 GLU A N 1
ATOM 1584 C CA . GLU A 1 213 ? -17.630 8.082 -48.031 1.00 50.53 213 GLU A CA 1
ATOM 1585 C C . GLU A 1 213 ? -16.679 7.810 -49.205 1.00 50.53 213 GLU A C 1
ATOM 1587 O O . GLU A 1 213 ? -16.913 8.282 -50.319 1.00 50.53 213 GLU A O 1
ATOM 1592 N N . ALA A 1 214 ? -15.672 6.964 -48.991 1.00 48.53 214 ALA A N 1
ATOM 1593 C CA . ALA A 1 214 ? -15.051 6.189 -50.058 1.00 48.53 214 ALA A CA 1
ATOM 1594 C C . ALA A 1 214 ? -14.474 4.893 -49.478 1.00 48.53 214 ALA A C 1
ATOM 1596 O O . ALA A 1 214 ? -13.549 4.906 -48.665 1.00 48.53 214 ALA A O 1
ATOM 1597 N N . GLU A 1 215 ? -15.066 3.779 -49.898 1.00 51.47 215 GLU A N 1
ATOM 1598 C CA . GLU A 1 215 ? -14.473 2.452 -49.799 1.00 51.47 215 GLU A CA 1
ATOM 1599 C C . GLU A 1 215 ? -13.250 2.311 -50.729 1.00 51.47 215 GLU A C 1
ATOM 1601 O O . GLU A 1 215 ? -12.989 3.179 -51.561 1.00 51.47 215 GLU A O 1
ATOM 1606 N N . GLU A 1 216 ? -12.608 1.142 -50.626 1.00 45.19 216 GLU A N 1
ATOM 1607 C CA . GLU A 1 216 ? -11.678 0.501 -51.575 1.00 45.19 216 GLU A CA 1
ATOM 1608 C C . GLU A 1 216 ? -10.184 0.488 -51.179 1.00 45.19 216 GLU A C 1
ATOM 1610 O O . GLU A 1 216 ? -9.427 1.432 -51.382 1.00 45.19 216 GLU A O 1
ATOM 1615 N N . ASP A 1 217 ? -9.808 -0.694 -50.674 1.00 47.84 217 ASP A N 1
ATOM 1616 C CA . ASP A 1 217 ? -8.749 -1.570 -51.197 1.00 47.84 217 ASP A CA 1
ATOM 1617 C C . ASP A 1 217 ? -7.244 -1.304 -50.963 1.00 47.84 217 ASP A C 1
ATOM 1619 O O . ASP A 1 217 ? -6.723 -0.194 -50.929 1.00 47.84 217 ASP A O 1
ATOM 1623 N N . ASP A 1 218 ? -6.571 -2.462 -50.924 1.00 49.75 218 ASP A N 1
ATOM 1624 C CA . ASP A 1 218 ? -5.172 -2.772 -51.240 1.00 49.75 218 ASP A CA 1
ATOM 1625 C C . ASP A 1 218 ? -4.108 -2.780 -50.123 1.00 49.75 218 ASP A C 1
ATOM 1627 O O . ASP A 1 218 ? -3.411 -1.811 -49.822 1.00 49.75 218 ASP A O 1
ATOM 1631 N N . ASP A 1 219 ? -3.879 -4.003 -49.622 1.00 52.00 219 ASP A N 1
ATOM 1632 C CA . ASP A 1 219 ? -2.571 -4.678 -49.654 1.00 52.00 219 ASP A CA 1
ATOM 1633 C C . ASP A 1 219 ? -1.513 -3.982 -50.543 1.00 52.00 219 ASP A C 1
ATOM 1635 O O . ASP A 1 219 ? -1.550 -4.114 -51.769 1.00 52.00 219 ASP A O 1
ATOM 1639 N N . LEU A 1 220 ? -0.472 -3.367 -49.961 1.00 56.22 220 LEU A N 1
ATOM 1640 C CA . LEU A 1 220 ? 0.805 -3.223 -50.676 1.00 56.22 220 LEU A CA 1
ATOM 1641 C C . LEU A 1 220 ? 2.026 -2.999 -49.762 1.00 56.22 220 LEU A C 1
ATOM 1643 O O . LEU A 1 220 ? 2.319 -1.898 -49.313 1.00 56.22 220 LEU A O 1
ATOM 1647 N N . VAL A 1 221 ? 2.741 -4.104 -49.543 1.00 55.44 221 VAL A N 1
ATOM 1648 C CA . VAL A 1 221 ? 4.199 -4.283 -49.379 1.00 55.44 221 VAL A CA 1
ATOM 1649 C C . VAL A 1 221 ? 5.121 -3.069 -49.132 1.00 55.44 221 VAL A C 1
ATOM 1651 O O . VAL A 1 221 ? 5.224 -2.143 -49.929 1.00 55.44 221 VAL A O 1
ATOM 1654 N N . ASP A 1 222 ? 5.940 -3.226 -48.087 1.00 52.09 222 ASP A N 1
ATOM 1655 C CA . ASP A 1 222 ? 7.405 -3.049 -48.063 1.00 52.09 222 ASP A CA 1
ATOM 1656 C C . ASP A 1 222 ? 8.028 -2.104 -49.114 1.00 52.09 222 ASP A C 1
ATOM 1658 O O . ASP A 1 222 ? 8.346 -2.507 -50.236 1.00 52.09 222 ASP A O 1
ATOM 1662 N N . ILE A 1 223 ? 8.317 -0.867 -48.694 1.00 56.53 223 ILE A N 1
ATOM 1663 C CA . ILE A 1 223 ? 9.409 -0.060 -49.246 1.00 56.53 223 ILE A CA 1
ATOM 1664 C C . ILE A 1 223 ? 10.233 0.490 -48.083 1.00 56.53 223 ILE A C 1
ATOM 1666 O O . ILE A 1 223 ? 9.894 1.479 -47.433 1.00 56.53 223 ILE A O 1
ATOM 1670 N N . GLY A 1 224 ? 11.365 -0.162 -47.846 1.00 45.75 224 GLY A N 1
ATOM 1671 C CA . GLY A 1 224 ? 12.479 0.438 -47.138 1.00 45.75 224 GLY A CA 1
ATOM 1672 C C . GLY A 1 224 ? 13.086 1.633 -47.884 1.00 45.75 224 GLY A C 1
ATOM 1673 O O . GLY A 1 224 ? 13.095 1.704 -49.113 1.00 45.75 224 GLY A O 1
ATOM 1674 N N . GLY A 1 225 ? 13.712 2.516 -47.104 1.00 44.66 225 GLY A N 1
ATOM 1675 C CA . GLY A 1 225 ? 14.797 3.383 -47.565 1.00 44.66 225 GLY A CA 1
ATOM 1676 C C . GLY A 1 225 ? 14.453 4.866 -47.658 1.00 44.66 225 GLY A C 1
ATOM 1677 O O . GLY A 1 225 ? 13.799 5.308 -48.597 1.00 44.66 225 GLY A O 1
ATOM 1678 N N . GLY A 1 226 ? 15.006 5.665 -46.740 1.00 45.00 226 GLY A N 1
ATOM 1679 C CA . GLY A 1 226 ? 14.933 7.120 -46.857 1.00 45.00 226 GLY A CA 1
ATOM 1680 C C . GLY A 1 226 ? 15.523 7.909 -45.694 1.00 45.00 226 GLY A C 1
ATOM 1681 O O . GLY A 1 226 ? 14.794 8.562 -44.962 1.00 45.00 226 GLY A O 1
ATOM 1682 N N . GLU A 1 227 ? 16.849 7.882 -45.549 1.00 49.31 227 GLU A N 1
ATOM 1683 C CA . GLU A 1 227 ? 17.635 8.867 -44.792 1.00 49.31 227 GLU A CA 1
ATOM 1684 C C . GLU A 1 227 ? 17.195 10.318 -45.069 1.00 49.31 227 GLU A C 1
ATOM 1686 O O . GLU A 1 227 ? 17.205 10.767 -46.215 1.00 49.31 227 GLU A O 1
ATOM 1691 N N . GLY A 1 228 ? 16.889 11.086 -44.015 1.00 49.00 228 GLY A N 1
ATOM 1692 C CA . GLY A 1 228 ? 16.402 12.458 -44.184 1.00 49.00 228 GLY A CA 1
ATOM 1693 C C . GLY A 1 228 ? 16.333 13.311 -42.916 1.00 49.00 228 GLY A C 1
ATOM 1694 O O . GLY A 1 228 ? 15.286 13.841 -42.590 1.00 49.00 228 GLY A O 1
ATOM 1695 N N . ARG A 1 229 ? 17.460 13.442 -42.209 1.00 49.72 229 ARG A N 1
ATOM 1696 C CA . ARG A 1 229 ? 17.853 14.537 -41.291 1.00 49.72 229 ARG A CA 1
ATOM 1697 C C . ARG A 1 229 ? 16.837 15.690 -41.087 1.00 49.72 229 ARG A C 1
ATOM 1699 O O . ARG A 1 229 ? 16.773 16.600 -41.909 1.00 49.72 229 ARG A O 1
ATOM 1706 N N . SER A 1 230 ? 16.276 15.799 -39.882 1.00 46.47 230 SER A N 1
ATOM 1707 C CA . SER A 1 230 ? 15.954 17.100 -39.273 1.00 46.47 230 SER A CA 1
ATOM 1708 C C . SER A 1 230 ? 16.241 17.075 -37.772 1.00 46.47 230 SER A C 1
ATOM 1710 O O . SER A 1 230 ? 15.388 16.795 -36.937 1.00 46.47 230 SER A O 1
ATOM 1712 N N . SER A 1 231 ? 17.493 17.383 -37.440 1.00 53.56 231 SER A N 1
ATOM 1713 C CA . SER A 1 231 ? 17.942 17.744 -36.100 1.00 53.56 231 SER A CA 1
ATOM 1714 C C . SER A 1 231 ? 17.286 19.062 -35.667 1.00 53.56 231 SER A C 1
ATOM 1716 O O . SER A 1 231 ? 17.859 20.138 -35.847 1.00 53.56 231 SER A O 1
ATOM 1718 N N . GLY A 1 232 ? 16.080 18.982 -35.110 1.00 48.69 232 GLY A N 1
ATOM 1719 C CA . GLY A 1 232 ? 15.417 20.069 -34.394 1.00 48.69 232 GLY A CA 1
ATOM 1720 C C . GLY A 1 232 ? 15.892 20.112 -32.946 1.00 48.69 232 GLY A C 1
ATOM 1721 O O . GLY A 1 232 ? 15.174 19.719 -32.038 1.00 48.69 232 GLY A O 1
ATOM 1722 N N . ARG A 1 233 ? 17.134 20.555 -32.725 1.00 49.72 233 ARG A N 1
ATOM 1723 C CA . ARG A 1 233 ? 17.663 20.855 -31.389 1.00 49.72 233 ARG A CA 1
ATOM 1724 C C . ARG A 1 233 ? 16.925 22.085 -30.854 1.00 49.72 233 ARG A C 1
ATOM 1726 O O . ARG A 1 233 ? 17.382 23.206 -31.063 1.00 49.72 233 ARG A O 1
ATOM 1733 N N . ALA A 1 234 ? 15.794 21.877 -30.188 1.00 49.16 234 ALA A N 1
ATOM 1734 C CA . ALA A 1 234 ? 15.162 22.900 -29.371 1.00 49.16 234 ALA A CA 1
ATOM 1735 C C . ALA A 1 234 ? 16.102 23.201 -28.198 1.00 49.16 234 ALA A C 1
ATOM 1737 O O . ALA A 1 234 ? 16.226 22.442 -27.240 1.00 49.16 234 ALA A O 1
ATOM 1738 N N . THR A 1 235 ? 16.855 24.291 -28.312 1.00 54.38 235 THR A N 1
ATOM 1739 C CA . THR A 1 235 ? 17.581 24.879 -27.193 1.00 54.38 235 THR A CA 1
ATOM 1740 C C . THR A 1 235 ? 16.551 25.432 -26.219 1.00 54.38 235 THR A C 1
ATOM 1742 O O . THR A 1 235 ? 16.148 26.588 -26.333 1.00 54.38 235 THR A O 1
ATOM 1745 N N . MET A 1 236 ? 16.106 24.609 -25.274 1.00 58.19 236 MET A N 1
ATOM 1746 C CA . MET A 1 236 ? 15.418 25.111 -24.093 1.00 58.19 236 MET A CA 1
ATOM 1747 C C . MET A 1 236 ? 16.417 25.990 -23.339 1.00 58.19 236 MET A C 1
ATOM 1749 O O . MET A 1 236 ? 17.443 25.526 -22.835 1.00 58.19 236 MET A O 1
ATOM 1753 N N . HIS A 1 237 ? 16.171 27.297 -23.352 1.00 50.97 237 HIS A N 1
ATOM 1754 C CA . HIS A 1 237 ? 16.898 28.234 -22.518 1.00 50.97 237 HIS A CA 1
ATOM 1755 C C . HIS A 1 237 ? 16.551 27.912 -21.068 1.00 50.97 237 HIS A C 1
ATOM 1757 O O . HIS A 1 237 ? 15.481 28.257 -20.586 1.00 50.97 237 HIS A O 1
ATOM 1763 N N . SER A 1 238 ? 17.466 27.221 -20.394 1.00 44.72 238 SER A N 1
ATOM 1764 C CA . SER A 1 238 ? 17.417 27.002 -18.957 1.00 44.72 238 SER A CA 1
ATOM 1765 C C . SER A 1 238 ? 17.408 28.361 -18.253 1.00 44.72 238 SER A C 1
ATOM 1767 O O . SER A 1 238 ? 18.435 29.037 -18.141 1.00 44.72 238 SER A O 1
ATOM 1769 N N . THR A 1 239 ? 16.234 28.793 -17.803 1.00 60.75 239 THR A N 1
ATOM 1770 C CA . THR A 1 239 ? 16.069 29.869 -16.828 1.00 60.75 239 THR A CA 1
ATOM 1771 C C . THR A 1 239 ? 16.471 29.334 -15.462 1.00 60.75 239 THR A C 1
ATOM 1773 O O . THR A 1 239 ? 15.641 29.145 -14.582 1.00 60.75 239 THR A O 1
ATOM 1776 N N . VAL A 1 240 ? 17.767 29.074 -15.274 1.00 67.06 240 VAL A N 1
ATOM 1777 C CA . VAL A 1 240 ? 18.321 28.930 -13.927 1.00 67.06 240 VAL A CA 1
ATOM 1778 C C . VAL A 1 240 ? 18.291 30.327 -13.301 1.00 67.06 240 VAL A C 1
ATOM 1780 O O . VAL A 1 240 ? 18.995 31.217 -13.796 1.00 67.06 240 VAL A O 1
ATOM 1783 N N . PRO A 1 241 ? 17.519 30.582 -12.230 1.00 65.00 241 PRO A N 1
ATOM 1784 C CA . PRO A 1 241 ? 17.681 31.815 -11.482 1.00 65.00 241 PRO A CA 1
ATOM 1785 C C . PRO A 1 241 ? 19.097 31.817 -10.902 1.00 65.00 241 PRO A C 1
ATOM 1787 O O . PRO A 1 241 ? 19.458 30.984 -10.073 1.00 65.00 241 PRO A O 1
ATOM 1790 N N . SER A 1 242 ? 19.941 32.749 -11.351 1.00 63.38 242 SER A N 1
ATOM 1791 C CA . SER A 1 242 ? 21.260 32.941 -10.760 1.00 63.38 242 SER A CA 1
ATOM 1792 C C . SER A 1 242 ? 21.070 33.416 -9.317 1.00 63.38 242 SER A C 1
ATOM 1794 O O . SER A 1 242 ? 20.845 34.604 -9.072 1.00 63.38 242 SER A O 1
ATOM 1796 N N . SER A 1 243 ? 21.143 32.504 -8.351 1.00 56.25 243 SER A N 1
ATOM 1797 C CA . SER A 1 243 ? 21.006 32.781 -6.919 1.00 56.25 243 SER A CA 1
ATOM 1798 C C . SER A 1 243 ? 22.264 33.464 -6.371 1.00 56.25 243 SER A C 1
ATOM 1800 O O . SER A 1 243 ? 22.960 32.990 -5.480 1.00 56.25 243 SER A O 1
ATOM 1802 N N . LYS A 1 244 ? 22.575 34.656 -6.891 1.00 53.97 244 LYS A N 1
ATOM 1803 C CA . LYS A 1 244 ? 23.590 35.547 -6.324 1.00 53.97 244 LYS A CA 1
ATOM 1804 C C . LYS A 1 244 ? 22.954 36.397 -5.228 1.00 53.97 244 LYS A C 1
ATOM 1806 O O . LYS A 1 244 ? 22.855 37.618 -5.331 1.00 53.97 244 LYS A O 1
ATOM 1811 N N . ARG A 1 245 ? 22.506 35.724 -4.169 1.00 55.59 245 ARG A N 1
ATOM 1812 C CA . ARG A 1 245 ? 22.008 36.340 -2.939 1.00 55.59 245 ARG A CA 1
ATOM 1813 C C . ARG A 1 245 ? 23.176 36.979 -2.181 1.00 55.59 245 ARG A C 1
ATOM 1815 O O . ARG A 1 245 ? 23.985 36.311 -1.544 1.00 55.59 245 ARG A O 1
ATOM 1822 N N . ARG A 1 246 ? 23.325 38.303 -2.326 1.00 59.25 246 ARG A N 1
ATOM 1823 C CA . ARG A 1 246 ? 24.362 39.132 -1.668 1.00 59.25 246 ARG A CA 1
ATOM 1824 C C . ARG A 1 246 ? 24.114 39.304 -0.157 1.00 59.25 246 ARG A C 1
ATOM 1826 O O . ARG A 1 246 ? 24.911 39.940 0.532 1.00 59.25 246 ARG A O 1
ATOM 1833 N N . ASP A 1 247 ? 23.014 38.763 0.342 1.00 62.28 247 ASP A N 1
ATOM 1834 C CA . ASP A 1 247 ? 22.461 38.929 1.682 1.00 62.28 247 ASP A CA 1
ATOM 1835 C C . ASP A 1 247 ? 22.776 37.774 2.644 1.00 62.28 247 ASP A C 1
ATOM 1837 O O . ASP A 1 247 ? 22.662 37.967 3.851 1.00 62.28 247 ASP A O 1
ATOM 1841 N N . MET A 1 248 ? 23.307 36.637 2.179 1.00 56.75 248 MET A N 1
ATOM 1842 C CA . MET A 1 248 ? 23.817 35.584 3.073 1.00 56.75 248 MET A CA 1
ATOM 1843 C C . MET A 1 248 ? 25.211 35.925 3.630 1.00 56.75 248 MET A C 1
ATOM 1845 O O . MET A 1 248 ? 26.199 35.220 3.424 1.00 56.75 248 MET A O 1
ATOM 1849 N N . LYS A 1 249 ? 25.313 37.036 4.366 1.00 60.19 249 LYS A N 1
ATOM 1850 C CA . LYS A 1 249 ? 26.400 37.221 5.333 1.00 60.19 249 LYS A CA 1
ATOM 1851 C C . LYS A 1 249 ? 26.106 36.299 6.509 1.00 60.19 249 LYS A C 1
ATOM 1853 O O . LYS A 1 249 ? 25.215 36.585 7.301 1.00 60.19 249 LYS A O 1
ATOM 1858 N N . GLY A 1 250 ? 26.847 35.193 6.574 1.00 62.06 250 GLY A N 1
ATOM 1859 C CA . GLY A 1 250 ? 26.731 34.169 7.606 1.00 62.06 250 GLY A CA 1
ATOM 1860 C C . GLY A 1 250 ? 26.540 34.761 9.001 1.00 62.06 250 GLY A C 1
ATOM 1861 O O . GLY A 1 250 ? 27.334 35.582 9.465 1.00 62.06 250 GLY A O 1
ATOM 1862 N N . VAL A 1 251 ? 25.465 34.335 9.658 1.00 58.00 251 VAL A N 1
ATOM 1863 C CA . VAL A 1 251 ? 25.199 34.642 11.058 1.00 58.00 251 VAL A CA 1
ATOM 1864 C C . VAL A 1 251 ? 26.275 33.935 11.878 1.00 58.00 251 VAL A C 1
ATOM 1866 O O . VAL A 1 251 ? 26.245 32.718 12.057 1.00 58.00 251 VAL A O 1
ATOM 1869 N N . ALA A 1 252 ? 27.269 34.689 12.344 1.00 64.00 252 ALA A N 1
ATOM 1870 C CA . ALA A 1 252 ? 28.261 34.185 13.280 1.00 64.00 252 ALA A CA 1
ATOM 1871 C C . ALA A 1 252 ? 27.553 33.844 14.600 1.00 64.00 252 ALA A C 1
ATOM 1873 O O . ALA A 1 252 ? 27.210 34.726 15.386 1.00 64.00 252 ALA A O 1
ATOM 1874 N N . ARG A 1 253 ? 27.300 32.554 14.837 1.00 73.44 253 ARG A N 1
ATOM 1875 C CA . ARG A 1 253 ? 26.781 32.067 16.116 1.00 73.44 253 ARG A CA 1
ATOM 1876 C C . ARG A 1 253 ? 27.899 32.144 17.157 1.00 73.44 253 ARG A C 1
ATOM 1878 O O . ARG A 1 253 ? 28.887 31.417 17.077 1.00 73.44 253 ARG A O 1
ATOM 1885 N N . HIS A 1 254 ? 27.761 33.045 18.126 1.00 66.19 254 HIS A N 1
ATOM 1886 C CA . HIS A 1 254 ? 28.650 33.100 19.282 1.00 66.19 254 HIS A CA 1
ATOM 1887 C C . HIS A 1 254 ? 28.372 31.895 20.190 1.00 66.19 254 HIS A C 1
ATOM 1889 O O . HIS A 1 254 ? 27.280 31.758 20.733 1.00 66.19 254 HIS A O 1
ATOM 1895 N N . SER A 1 255 ? 29.365 31.014 20.324 1.00 65.62 255 SER A N 1
ATOM 1896 C CA . SER A 1 255 ? 29.319 29.854 21.217 1.00 65.62 255 SER A CA 1
ATOM 1897 C C . SER A 1 255 ? 29.186 30.299 22.676 1.00 65.62 255 SER A C 1
ATOM 1899 O O . SER A 1 255 ? 30.012 31.063 23.178 1.00 65.62 255 SER A O 1
ATOM 1901 N N . THR A 1 256 ? 28.148 29.807 23.349 1.00 73.12 256 THR A N 1
ATOM 1902 C CA . THR A 1 256 ? 27.867 30.004 24.779 1.00 73.12 256 THR A CA 1
ATOM 1903 C C . THR A 1 256 ? 28.447 28.891 25.651 1.00 73.12 256 THR A C 1
ATOM 1905 O O . THR A 1 256 ? 28.095 28.789 26.823 1.00 73.12 256 THR A O 1
ATOM 1908 N N . VAL A 1 257 ? 29.347 28.053 25.124 1.00 75.69 257 VAL A N 1
ATOM 1909 C CA . VAL A 1 257 ? 29.951 26.972 25.912 1.00 75.69 257 VAL A CA 1
ATOM 1910 C C . VAL A 1 257 ? 31.010 27.558 26.860 1.00 75.69 257 VAL A C 1
ATOM 1912 O O . VAL A 1 257 ? 32.014 28.105 26.389 1.00 75.69 257 VAL A O 1
ATOM 1915 N N . PRO A 1 258 ? 30.835 27.456 28.193 1.00 67.25 258 PRO A N 1
ATOM 1916 C CA . PRO A 1 258 ? 31.855 27.877 29.139 1.00 67.25 258 PRO A CA 1
ATOM 1917 C C . PRO A 1 258 ? 33.057 26.936 29.037 1.00 67.25 258 PRO A C 1
ATOM 1919 O O . PRO A 1 258 ? 32.933 25.721 29.194 1.00 67.25 258 PRO A O 1
ATOM 1922 N N . LYS A 1 259 ? 34.236 27.505 28.774 1.00 67.19 259 LYS A N 1
ATOM 1923 C CA . LYS A 1 259 ? 35.500 26.762 28.803 1.00 67.19 259 LYS A CA 1
ATOM 1924 C C . LYS A 1 259 ? 35.743 26.276 30.235 1.00 67.19 259 LYS A C 1
ATOM 1926 O O . LYS A 1 259 ? 35.892 27.105 31.132 1.00 67.19 259 LYS A O 1
ATOM 1931 N N . ARG A 1 260 ? 35.739 24.957 30.427 1.00 59.44 260 ARG A N 1
ATOM 1932 C CA . ARG A 1 260 ? 36.285 24.298 31.618 1.00 59.44 260 ARG A CA 1
ATOM 1933 C C . ARG A 1 260 ? 37.766 24.015 31.414 1.00 59.44 260 ARG A C 1
ATOM 1935 O O . ARG A 1 260 ? 38.141 23.723 30.257 1.00 59.44 260 ARG A O 1
#

Sequence (260 aa):
MSEAAETVDRLLDGVKAALSADDDERDDRLRELAEEAAAFVDETETVDLIEAVGLTDEDGEQVETIPNALAVGGEESVLDLQTVLALSNADTDDEGALGDLRERLTELTDDIEALADESEGEPAEADEDEEPEPDDDDAEPDSVEDAEDIDETEDTESSEKADDSGVGSLLTESLQSQLDEAADSLKASVEQMQADGEESVDDTEEADTEEEEAEEDDDLVDIGGGEGRSSGRATMHSTVPSSKRRDMKGVARHSTVPKR